Protein AF-A0A2K3MZI4-F1 (afdb_monomer)

Radius of gyration: 24.5 Å; Cα contacts (8 Å, |Δi|>4): 146; chains: 1; bounding box: 62×30×86 Å

Nearest PDB structures (foldseek):
  7mqa-assembly1_LP  TM=7.115E-01  e=1.919E-04  Homo sapiens
  5w5i-assembly1_C  TM=5.400E-01  e=8.280E-04  Homo sapiens
  5waq-assembly1_A  TM=4.507E-01  e=1.541E-02  Neisseria gonorrhoeae FA 1090
  5k04-assembly1_A  TM=5.205E-01  e=4.225E-02  Candida albicans WO-1
  2ifu-assembly4_D  TM=5.951E-01  e=3.018E-01  Danio rerio

Sequence (212 aa):
MELQVHEIDPAILVKRKEFEELIQKFGCNLKIWIKYARWEEYQQHFNRSRYIWERALEKFQYKHSLLWLKYAEFEMRNRQFRLARNVWDRAVTFLPEFDQLWFNYIQMEQNMLDNVVGARKIFKRLARQVFEGFVSCHPTVAAWLSYAEFEMKNGDVTKTRNVYRRALDKLADDKEVEQLFVSFVEFEVRCNNETEREEEEDCYGLSLLESC

Mean predicted aligned error: 10.02 Å

Secondary structure (DSSP, 8-state):
------PPPHHHHHHHHHHHHHHHHHTT-HHHHHHHHHHHHHTT-HHHHHHHHHHHHHHTTT--HHHHHHHHHHHHHTT-HHHHHHHHHHHHHH-TT-HHHHHHHHHHHHHGGGS-TTTHHHHHHHHHHHHHHHHHH---HHHHHHHHHHHHHTT-HHHHHHHHHHHHHHSTT-TTHHHHHHHHHHHHHHHHHHHHHHHHHHHHHHHHHTT-

Solvent-accessible surface area (backbone atoms only — not comparable to full-atom values): 11861 Å² total; per-residue (Å²): 131,84,77,79,74,75,79,74,58,68,68,59,55,55,54,51,50,54,51,51,52,47,40,71,76,43,65,84,45,62,69,57,56,55,51,50,29,53,52,30,44,73,71,66,38,53,73,58,18,48,53,48,47,53,51,47,36,59,76,53,69,60,70,52,64,68,56,49,52,53,50,29,52,50,28,49,75,70,68,36,54,74,59,20,49,58,45,44,58,51,40,44,69,70,40,63,89,44,60,70,56,54,54,53,44,41,51,52,37,56,66,54,44,78,80,36,89,81,48,34,66,58,34,54,53,50,37,47,53,52,44,56,50,45,40,69,76,41,82,42,67,69,47,46,52,53,49,29,53,53,29,54,77,70,67,37,66,70,58,23,54,50,46,49,52,54,43,49,72,74,35,68,87,45,89,62,38,61,61,55,50,53,54,47,52,56,49,54,54,53,53,51,57,49,52,54,49,53,53,50,52,50,54,55,53,51,55,58,62,77,71,110

Structure (mmCIF, N/CA/C/O backbone):
data_AF-A0A2K3MZI4-F1
#
_entry.id   AF-A0A2K3MZI4-F1
#
loop_
_atom_site.group_PDB
_atom_site.id
_atom_site.type_symbol
_atom_site.label_atom_id
_atom_site.label_alt_id
_atom_site.label_comp_id
_atom_site.label_asym_id
_atom_site.label_entity_id
_atom_site.label_seq_id
_atom_site.pdbx_PDB_ins_code
_atom_site.Cartn_x
_atom_site.Cartn_y
_atom_site.Cartn_z
_atom_site.occupancy
_atom_site.B_iso_or_equiv
_atom_site.auth_seq_id
_atom_site.auth_comp_id
_atom_site.auth_asym_id
_atom_site.auth_atom_id
_atom_site.pdbx_PDB_model_num
ATOM 1 N N . MET A 1 1 ? -33.962 21.116 10.475 1.00 42.50 1 MET A N 1
ATOM 2 C CA . MET A 1 1 ? -33.743 19.680 10.211 1.00 42.50 1 MET A CA 1
ATOM 3 C C . MET A 1 1 ? -33.156 19.083 11.468 1.00 42.50 1 MET A C 1
ATOM 5 O O . MET A 1 1 ? -31.999 19.350 11.768 1.00 42.50 1 MET A O 1
ATOM 9 N N . GLU A 1 2 ? -33.979 18.384 12.243 1.00 36.72 2 GLU A N 1
ATOM 10 C CA . GLU A 1 2 ? -33.521 17.622 13.402 1.00 36.72 2 GLU A CA 1
ATOM 11 C C . GLU A 1 2 ? -32.530 16.559 12.922 1.00 36.72 2 GLU A C 1
ATOM 13 O O . GLU A 1 2 ? -32.841 15.742 12.056 1.00 36.72 2 GLU A O 1
ATOM 18 N N . LEU A 1 3 ? -31.304 16.620 13.439 1.00 43.81 3 LEU A N 1
ATOM 19 C CA . LEU A 1 3 ? -30.337 15.543 13.302 1.00 43.81 3 LEU A CA 1
ATOM 20 C C . LEU A 1 3 ? -30.924 14.343 14.047 1.00 43.81 3 LEU A C 1
ATOM 22 O O . LEU A 1 3 ? -30.957 14.347 15.276 1.00 43.81 3 LEU A O 1
ATOM 26 N N . GLN A 1 4 ? -31.401 13.337 13.312 1.00 42.03 4 GLN A N 1
ATOM 27 C CA . GLN A 1 4 ? -31.637 12.010 13.872 1.00 42.03 4 GLN A CA 1
ATOM 28 C C . GLN A 1 4 ? -30.318 11.540 14.486 1.00 42.03 4 GLN A C 1
ATOM 30 O O . GLN A 1 4 ? -29.409 11.086 13.789 1.00 42.03 4 GLN A O 1
ATOM 35 N N . VAL A 1 5 ? -30.195 11.678 15.805 1.00 52.56 5 VAL A N 1
ATOM 36 C CA . VAL A 1 5 ? -29.241 10.897 16.579 1.00 52.56 5 VAL A CA 1
ATOM 37 C C . VAL A 1 5 ? -29.735 9.469 16.418 1.00 52.56 5 VAL A C 1
ATOM 39 O O . VAL A 1 5 ? -30.698 9.072 17.063 1.00 52.56 5 VAL A O 1
ATOM 42 N N . HIS A 1 6 ? -29.157 8.735 15.466 1.00 59.78 6 HIS A N 1
ATOM 43 C CA . HIS A 1 6 ? -29.377 7.301 15.360 1.00 59.78 6 HIS A CA 1
ATOM 44 C C . HIS A 1 6 ? -29.011 6.710 16.722 1.00 59.78 6 HIS A C 1
ATOM 46 O O . HIS A 1 6 ? -27.828 6.650 17.070 1.00 59.78 6 HIS A O 1
ATOM 52 N N . GLU A 1 7 ? -30.019 6.354 17.519 1.00 64.56 7 GLU A N 1
ATOM 53 C CA . GLU A 1 7 ? -29.813 5.633 18.766 1.00 64.56 7 GLU A CA 1
ATOM 54 C C . GLU A 1 7 ? -29.007 4.380 18.435 1.00 64.56 7 GLU A C 1
ATOM 56 O O . GLU A 1 7 ? -29.392 3.556 17.604 1.00 64.56 7 GLU A O 1
ATOM 61 N N . ILE A 1 8 ? -27.815 4.298 19.021 1.00 72.56 8 ILE A N 1
ATOM 62 C CA . ILE A 1 8 ? -26.935 3.152 18.845 1.00 72.56 8 ILE A CA 1
ATOM 63 C C . ILE A 1 8 ? -27.599 1.991 19.575 1.00 72.56 8 ILE A C 1
ATOM 65 O O . ILE A 1 8 ? -27.863 2.098 20.772 1.00 72.56 8 ILE A O 1
ATOM 69 N N . ASP A 1 9 ? -27.830 0.888 18.864 1.00 81.69 9 ASP A N 1
ATOM 70 C CA . ASP A 1 9 ? -28.401 -0.327 19.439 1.00 81.69 9 ASP A CA 1
ATOM 71 C C . ASP A 1 9 ? -27.624 -0.727 20.718 1.00 81.69 9 ASP A C 1
ATOM 73 O O . ASP A 1 9 ? -26.395 -0.889 20.667 1.00 81.69 9 ASP A O 1
ATOM 77 N N . PRO A 1 10 ? -28.300 -0.893 21.873 1.00 82.88 10 PRO A N 1
ATOM 78 C CA . PRO A 1 10 ? -27.674 -1.329 23.119 1.00 82.88 10 PRO A CA 1
ATOM 79 C C . PRO A 1 10 ? -26.814 -2.594 22.972 1.00 82.88 10 PRO A C 1
ATOM 81 O O . PRO A 1 10 ? -25.784 -2.716 23.640 1.00 82.88 10 PRO A O 1
ATOM 84 N N . ALA A 1 11 ? -27.168 -3.508 22.063 1.00 86.25 11 ALA A N 1
ATOM 85 C C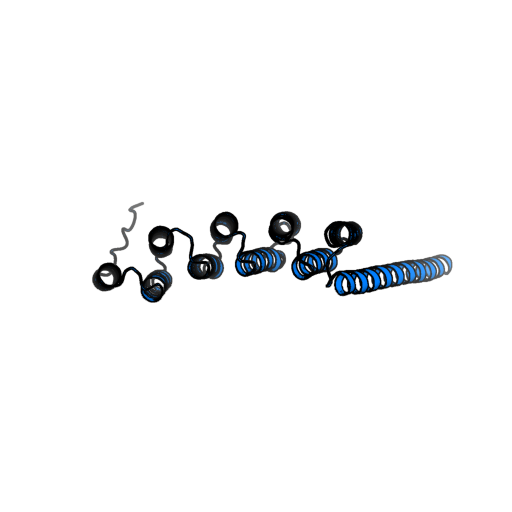A . ALA A 1 11 ? -26.384 -4.709 21.786 1.00 86.25 11 ALA A CA 1
ATOM 86 C C . ALA A 1 11 ? -24.987 -4.385 21.221 1.00 86.25 11 ALA A C 1
ATOM 88 O O . ALA A 1 11 ? -24.003 -5.050 21.562 1.00 86.25 11 ALA A O 1
ATOM 89 N N . ILE A 1 12 ? -24.866 -3.326 20.411 1.00 87.38 12 ILE A N 1
ATOM 90 C CA . ILE A 1 12 ? -23.580 -2.839 19.887 1.00 87.38 12 ILE A CA 1
ATOM 91 C C . ILE A 1 12 ? -22.715 -2.321 21.041 1.00 87.38 12 ILE A C 1
ATOM 93 O O . ILE A 1 12 ? -21.513 -2.583 21.074 1.00 87.38 12 ILE A O 1
ATOM 97 N N . LEU A 1 13 ? -23.309 -1.625 22.015 1.00 87.44 13 LEU A N 1
ATOM 98 C CA . LEU A 1 13 ? -22.581 -1.097 23.174 1.00 87.44 13 LEU A CA 1
ATOM 99 C C . LEU A 1 13 ? -22.036 -2.211 24.076 1.00 87.44 13 LEU A C 1
ATOM 101 O O . LEU A 1 13 ? -20.879 -2.137 24.495 1.00 87.44 13 LEU A O 1
ATOM 105 N N . VAL A 1 14 ? -22.824 -3.261 24.325 1.00 91.12 14 VAL A N 1
ATOM 106 C CA . VAL A 1 14 ? -22.371 -4.435 25.092 1.00 91.12 14 VAL A CA 1
ATOM 107 C C . VAL A 1 14 ? -21.194 -5.107 24.390 1.00 91.12 14 VAL A C 1
ATOM 109 O O . VAL A 1 14 ? -20.140 -5.304 24.991 1.00 91.12 14 VAL A O 1
ATOM 112 N N . LYS A 1 15 ? -21.321 -5.364 23.087 1.00 91.25 15 LYS A N 1
ATOM 113 C CA . LYS A 1 15 ? -20.268 -6.024 22.310 1.00 91.25 15 LYS A CA 1
ATOM 114 C C . LYS A 1 15 ? -18.992 -5.184 22.194 1.00 91.25 15 LYS A C 1
ATOM 116 O O . LYS A 1 15 ? -17.888 -5.723 22.241 1.00 91.25 15 LYS A O 1
ATOM 121 N N . ARG A 1 16 ? -19.110 -3.854 22.108 1.00 91.81 16 ARG A N 1
ATOM 122 C CA . ARG A 1 16 ? -17.958 -2.938 22.204 1.00 91.81 16 ARG A CA 1
ATOM 123 C C . ARG A 1 16 ? -17.235 -3.089 23.534 1.00 91.81 16 ARG A C 1
ATOM 125 O O . ARG A 1 16 ? -16.010 -3.168 23.545 1.00 91.81 16 ARG A O 1
ATOM 132 N N . LYS A 1 17 ? -17.978 -3.154 24.641 1.00 92.44 17 LYS A N 1
ATOM 133 C CA . LYS A 1 17 ? -17.398 -3.335 25.974 1.00 92.44 17 LYS A CA 1
ATOM 134 C C . LYS A 1 17 ? -16.615 -4.646 26.068 1.00 92.44 17 LYS A C 1
ATOM 136 O O . LYS A 1 17 ? -15.486 -4.628 26.544 1.00 92.44 17 LYS A O 1
ATOM 141 N N . GLU A 1 18 ? -17.151 -5.741 25.531 1.00 92.81 18 GLU A N 1
ATOM 142 C CA . GLU A 1 18 ? -16.440 -7.027 25.463 1.00 92.81 18 GLU A CA 1
ATOM 143 C C . GLU A 1 18 ? -15.110 -6.912 24.699 1.00 92.81 18 GLU A C 1
ATOM 145 O O . GLU A 1 18 ? -14.080 -7.404 25.161 1.00 92.81 18 GLU A O 1
ATOM 150 N N . PHE A 1 19 ? -15.095 -6.225 23.551 1.00 92.12 19 PHE A N 1
ATOM 151 C CA . PHE A 1 19 ? -13.859 -6.000 22.796 1.00 92.12 19 PHE A CA 1
ATOM 152 C C . PHE A 1 19 ? -12.847 -5.130 23.549 1.00 92.12 19 PHE A C 1
ATOM 154 O O . PHE A 1 19 ? -11.655 -5.440 23.527 1.00 92.12 19 PHE A O 1
ATOM 161 N N . GLU A 1 20 ? -13.290 -4.072 24.229 1.00 92.00 20 GLU A N 1
ATOM 162 C CA . GLU A 1 20 ? -12.395 -3.229 25.031 1.00 92.00 20 GLU A CA 1
ATOM 163 C C . GLU A 1 20 ? -11.823 -4.005 26.232 1.00 92.00 20 GLU A C 1
ATOM 165 O O . GLU A 1 20 ? -10.630 -3.900 26.508 1.00 92.00 20 GLU A O 1
ATOM 170 N N . GLU A 1 21 ? -12.612 -4.861 26.888 1.00 92.50 21 GLU A N 1
ATOM 171 C CA . GLU A 1 21 ? -12.122 -5.755 27.949 1.00 92.50 21 GLU A CA 1
ATOM 172 C C . GLU A 1 21 ? -11.096 -6.769 27.418 1.00 92.50 21 GLU A C 1
ATOM 174 O O . GLU A 1 21 ? -10.080 -7.040 28.067 1.00 92.50 21 GLU A O 1
ATOM 179 N N . LEU A 1 22 ? -11.316 -7.311 26.215 1.00 92.12 22 LEU A N 1
ATOM 180 C CA . LEU A 1 22 ? -10.353 -8.190 25.547 1.00 92.12 22 LEU A CA 1
ATOM 181 C C . LEU A 1 22 ? -9.055 -7.456 25.201 1.00 92.12 22 LEU A C 1
ATOM 183 O O . LEU A 1 22 ? -7.978 -8.022 25.375 1.00 92.12 22 LEU A O 1
ATOM 187 N N . ILE A 1 23 ? -9.133 -6.206 24.746 1.00 91.69 23 ILE A N 1
ATOM 188 C CA . ILE A 1 23 ? -7.957 -5.368 24.481 1.00 91.69 23 ILE A CA 1
ATOM 189 C C . ILE A 1 23 ? -7.232 -5.017 25.780 1.00 91.69 23 ILE A C 1
ATOM 191 O O . ILE A 1 23 ? -6.004 -4.990 25.809 1.00 91.69 23 ILE A O 1
ATOM 195 N N . GLN A 1 24 ? -7.958 -4.788 26.870 1.00 90.94 24 GLN A N 1
ATOM 196 C CA . GLN A 1 24 ? -7.348 -4.520 28.166 1.00 90.94 24 GLN A CA 1
ATOM 197 C C . GLN A 1 24 ? -6.577 -5.742 28.683 1.00 90.94 24 GLN A C 1
ATOM 199 O O . GLN A 1 24 ? -5.450 -5.600 29.153 1.00 90.94 24 GLN A O 1
ATOM 204 N N . LYS A 1 25 ? -7.151 -6.946 28.554 1.00 89.06 25 LYS A N 1
ATOM 205 C CA . LYS A 1 25 ? -6.521 -8.203 28.995 1.00 89.06 25 LYS A CA 1
ATOM 206 C C . LYS A 1 25 ? -5.410 -8.682 28.055 1.00 89.06 25 LYS A C 1
ATOM 208 O O . LYS A 1 25 ? -4.396 -9.197 28.510 1.00 89.06 25 LYS A O 1
ATOM 213 N N . PHE A 1 26 ? -5.591 -8.514 26.747 1.00 88.38 26 PHE A N 1
ATOM 214 C CA . PHE A 1 26 ? -4.744 -9.099 25.703 1.00 88.38 26 PHE A CA 1
ATOM 215 C C . PHE A 1 26 ? -4.315 -8.062 24.654 1.00 88.38 26 PHE A C 1
ATOM 217 O O . PHE A 1 26 ? -4.292 -8.344 23.456 1.00 88.38 26 PHE A O 1
ATOM 224 N N . GLY A 1 27 ? -3.950 -6.854 25.083 1.00 79.38 27 GLY A N 1
ATOM 225 C CA . GLY A 1 27 ? -3.694 -5.719 24.185 1.00 79.38 27 GLY A CA 1
ATOM 226 C C . GLY A 1 27 ? -2.544 -5.899 23.194 1.00 79.38 27 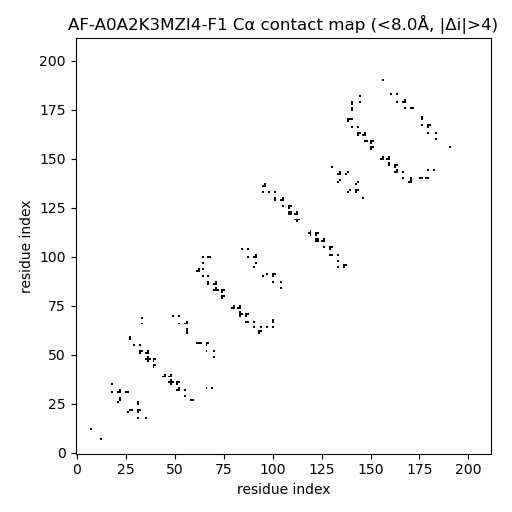GLY A C 1
ATOM 227 O O . GLY A 1 27 ? -2.509 -5.206 22.182 1.00 79.38 27 GLY A O 1
ATOM 228 N N . CYS A 1 28 ? -1.632 -6.842 23.438 1.00 85.50 28 CYS A N 1
ATOM 229 C CA . CYS A 1 28 ? -0.558 -7.197 22.504 1.00 85.50 28 CYS A CA 1
ATOM 230 C C . CYS A 1 28 ? -1.008 -8.192 21.419 1.00 85.50 28 CYS A C 1
ATOM 232 O O . CYS A 1 28 ? -0.262 -8.467 20.481 1.00 85.50 28 CYS A O 1
ATOM 234 N N . ASN A 1 29 ? -2.216 -8.756 21.518 1.00 89.25 29 ASN A N 1
ATOM 235 C CA . ASN A 1 29 ? -2.727 -9.698 20.533 1.00 89.25 29 ASN A CA 1
ATOM 236 C C . ASN A 1 29 ? -3.340 -8.956 19.343 1.00 89.25 29 ASN A C 1
ATOM 238 O O . ASN A 1 29 ? -4.501 -8.543 19.351 1.00 89.25 29 ASN A O 1
ATOM 242 N N . LEU A 1 30 ? -2.554 -8.865 18.275 1.00 90.19 30 LEU A N 1
ATOM 243 C CA . LEU A 1 30 ? -2.932 -8.237 17.015 1.00 90.19 30 LEU A CA 1
ATOM 244 C C . LEU A 1 30 ? -4.266 -8.751 16.438 1.00 90.19 30 LEU A C 1
ATOM 246 O O . LEU A 1 30 ? -5.041 -7.983 15.867 1.00 90.19 30 LEU A O 1
ATOM 250 N N . LYS A 1 31 ? -4.578 -10.043 16.604 1.00 92.00 31 LYS A N 1
ATOM 251 C CA . LYS A 1 31 ? -5.801 -10.637 16.039 1.00 92.00 31 LYS A CA 1
ATOM 252 C C . LYS A 1 31 ? -7.068 -10.043 16.658 1.00 92.00 31 LYS A C 1
ATOM 254 O O . LYS A 1 31 ? -8.093 -10.006 15.984 1.00 92.00 31 LYS A O 1
ATOM 259 N N . ILE A 1 32 ? -7.010 -9.588 17.911 1.00 92.88 32 ILE A N 1
ATOM 260 C CA . ILE A 1 32 ? -8.157 -8.979 18.600 1.00 92.88 32 ILE A CA 1
ATOM 261 C C . ILE A 1 32 ? -8.469 -7.618 17.981 1.00 92.88 32 ILE A C 1
ATOM 263 O O . ILE A 1 32 ? -9.613 -7.378 17.605 1.00 92.88 32 ILE A O 1
ATOM 267 N N . TRP A 1 33 ? -7.447 -6.786 17.776 1.00 94.12 33 TRP A N 1
ATOM 268 C CA . TRP A 1 33 ? -7.580 -5.485 17.115 1.00 94.12 33 TRP A CA 1
ATOM 269 C C . TRP A 1 33 ? -8.170 -5.612 15.708 1.00 94.12 33 TRP A C 1
ATOM 271 O O . TRP A 1 33 ? -9.143 -4.934 15.384 1.00 94.12 33 TRP A O 1
ATOM 281 N N . ILE A 1 34 ? -7.653 -6.548 14.902 1.00 94.00 34 ILE A N 1
ATOM 282 C CA . ILE A 1 34 ? -8.159 -6.798 13.542 1.00 94.00 34 ILE A CA 1
ATOM 283 C C . ILE A 1 34 ? -9.623 -7.259 13.575 1.00 94.00 34 ILE A C 1
ATOM 285 O O . ILE A 1 34 ? -10.432 -6.804 12.767 1.00 94.00 34 ILE A O 1
ATOM 289 N N . LYS A 1 35 ? -9.983 -8.164 14.496 1.00 94.50 35 LYS A N 1
ATOM 290 C CA . LYS A 1 35 ? -11.369 -8.634 14.647 1.00 94.50 35 LYS A CA 1
ATOM 291 C C . LYS A 1 35 ? -12.308 -7.501 15.054 1.00 94.50 35 LYS A C 1
ATOM 293 O O . LYS A 1 35 ? -13.396 -7.412 14.493 1.00 94.50 35 LYS A O 1
ATOM 298 N N . TYR A 1 36 ? -11.889 -6.645 15.982 1.00 93.94 36 TYR A N 1
ATOM 299 C CA . TYR A 1 36 ? -12.700 -5.525 16.450 1.00 93.94 36 TYR A CA 1
ATOM 300 C C . TYR A 1 36 ? -12.942 -4.504 15.334 1.00 93.94 36 TYR A C 1
ATOM 302 O O . TYR A 1 36 ? -14.089 -4.163 15.054 1.00 93.94 36 TYR A O 1
ATOM 310 N N . ALA A 1 37 ? -11.890 -4.102 14.615 1.00 94.19 37 ALA A N 1
ATOM 311 C CA . ALA A 1 37 ? -12.016 -3.164 13.504 1.00 94.19 37 ALA A CA 1
ATOM 312 C C . ALA A 1 37 ? -12.894 -3.713 12.362 1.00 94.19 37 ALA A C 1
ATOM 314 O O . ALA A 1 37 ? -13.748 -3.003 11.836 1.00 94.19 37 ALA A O 1
ATOM 315 N N . ARG A 1 38 ? -12.758 -5.004 12.020 1.00 93.44 38 ARG A N 1
ATOM 316 C CA . ARG A 1 38 ? -13.631 -5.671 11.034 1.00 93.44 38 ARG A CA 1
ATOM 317 C C . ARG A 1 38 ? -15.083 -5.771 11.490 1.00 93.44 38 ARG A C 1
ATOM 319 O O . ARG A 1 38 ? -15.990 -5.698 10.667 1.00 93.44 38 ARG A O 1
ATOM 326 N N . TRP A 1 39 ? -15.318 -5.968 12.784 1.00 94.25 39 TRP A N 1
ATOM 327 C CA . TRP A 1 39 ? -16.677 -5.992 13.310 1.00 94.25 39 TRP A CA 1
ATOM 328 C C . TRP A 1 39 ? -17.330 -4.605 13.227 1.00 94.25 39 TRP A C 1
ATOM 330 O O . TRP A 1 39 ? -18.471 -4.520 12.785 1.00 94.25 39 TRP A O 1
ATOM 340 N N . GLU A 1 40 ? -16.609 -3.525 13.543 1.00 92.88 40 GLU A N 1
ATOM 341 C CA . GLU A 1 40 ? -17.112 -2.151 13.353 1.00 92.88 40 GLU A CA 1
ATOM 342 C C . GLU A 1 40 ? -17.322 -1.797 11.874 1.00 92.88 40 GLU A C 1
ATOM 344 O O . GLU A 1 40 ? -18.276 -1.099 11.535 1.00 92.88 40 GLU A O 1
ATOM 349 N N . GLU A 1 41 ? -16.471 -2.311 10.978 1.00 91.94 41 GLU A N 1
ATOM 350 C CA . GLU A 1 41 ? -16.673 -2.215 9.528 1.00 91.94 41 GLU A CA 1
ATOM 351 C C . GLU A 1 41 ? -17.988 -2.878 9.095 1.00 91.94 41 GLU A C 1
ATOM 353 O O . GLU A 1 41 ? -18.738 -2.288 8.321 1.00 91.94 41 GLU A O 1
ATOM 358 N N . TYR A 1 42 ? -18.309 -4.063 9.626 1.00 91.44 42 TYR A N 1
ATOM 359 C CA . TYR A 1 42 ? -19.568 -4.753 9.327 1.00 91.44 42 TYR A CA 1
ATOM 360 C C . TYR A 1 42 ? -20.799 -3.960 9.796 1.00 91.44 42 TYR A C 1
ATOM 362 O O . TYR A 1 42 ? -21.824 -3.967 9.121 1.00 91.44 42 TYR A O 1
ATOM 370 N N . GLN A 1 43 ? -20.690 -3.227 10.910 1.00 89.38 43 GLN A N 1
ATOM 371 C CA . GLN A 1 43 ? -21.738 -2.308 11.379 1.00 89.38 43 GLN A CA 1
ATOM 372 C C . GLN A 1 43 ? -21.800 -0.992 10.575 1.00 89.38 43 GLN A C 1
ATOM 374 O O . GLN A 1 43 ? -22.578 -0.105 10.912 1.00 89.38 43 GLN A O 1
ATOM 379 N N . GLN A 1 44 ? -20.958 -0.823 9.547 1.00 88.44 44 GLN A N 1
ATOM 380 C CA . GLN A 1 44 ? -20.802 0.412 8.764 1.00 88.44 44 GLN A CA 1
ATOM 381 C C . GLN A 1 44 ? -20.387 1.639 9.598 1.00 88.44 44 GLN A C 1
ATOM 383 O O . GLN A 1 44 ? -20.487 2.788 9.162 1.00 88.44 44 GLN A O 1
ATOM 388 N N . HIS A 1 45 ? -19.833 1.421 10.793 1.00 90.00 45 HIS A N 1
ATOM 389 C CA . HIS A 1 45 ? -19.284 2.474 11.640 1.00 90.00 45 HIS A CA 1
ATOM 390 C C . HIS A 1 45 ? -17.828 2.770 11.259 1.00 90.00 45 HIS A C 1
ATOM 392 O O . HIS A 1 45 ? -16.892 2.593 12.043 1.00 90.00 45 HIS A O 1
ATOM 398 N N . PHE A 1 46 ? -17.621 3.261 10.034 1.00 91.31 46 PHE A N 1
ATOM 399 C CA . PHE A 1 46 ? -16.284 3.446 9.456 1.00 91.31 46 PHE A CA 1
ATOM 400 C C . PHE A 1 46 ? -15.382 4.365 10.289 1.00 91.31 46 PHE A C 1
ATOM 402 O O . PHE A 1 46 ? -14.206 4.067 10.476 1.00 91.31 46 PHE A O 1
ATOM 409 N N . ASN A 1 47 ? -15.930 5.446 10.852 1.00 90.38 47 ASN A N 1
ATOM 410 C CA . ASN A 1 47 ? -15.165 6.361 11.706 1.00 90.38 47 ASN A CA 1
ATOM 411 C C . ASN A 1 47 ? -14.659 5.674 12.980 1.00 90.38 47 ASN A C 1
ATOM 413 O O . ASN A 1 47 ? -13.543 5.938 13.426 1.00 90.38 47 ASN A O 1
ATOM 417 N N . ARG A 1 48 ? -15.451 4.756 13.547 1.00 91.19 48 ARG A N 1
ATOM 418 C CA . ARG A 1 48 ? -15.050 3.995 14.732 1.00 91.19 48 ARG A CA 1
ATOM 419 C C . ARG A 1 48 ? -14.022 2.923 14.384 1.00 91.19 48 ARG A C 1
ATOM 421 O O . ARG A 1 48 ? -13.040 2.790 15.105 1.00 91.19 48 ARG A O 1
ATOM 428 N N . SER A 1 49 ? -14.205 2.230 13.260 1.00 93.56 49 SER A N 1
ATOM 429 C CA . SER A 1 49 ? -13.206 1.302 12.718 1.00 93.56 49 SER A CA 1
ATOM 430 C C . SER A 1 49 ? -11.841 1.989 12.541 1.00 93.56 49 SER A C 1
ATOM 432 O O . SER A 1 49 ? -10.843 1.502 13.069 1.00 93.56 49 SER A O 1
ATOM 434 N N . ARG A 1 50 ? -11.797 3.180 11.920 1.00 94.75 50 ARG A N 1
ATOM 435 C CA . ARG A 1 50 ? -10.568 3.995 11.786 1.00 94.75 50 ARG A CA 1
ATOM 436 C C . ARG A 1 50 ? -9.928 4.319 13.125 1.00 94.75 50 ARG A C 1
ATOM 438 O O . ARG A 1 50 ? -8.733 4.127 13.297 1.00 94.75 50 ARG A O 1
ATOM 445 N N . TYR A 1 51 ? -10.732 4.760 14.089 1.00 94.88 51 TYR A N 1
ATOM 446 C CA . TYR A 1 51 ? -10.241 5.054 15.432 1.00 94.88 51 TYR A CA 1
ATOM 447 C C . TYR A 1 51 ? -9.576 3.833 16.091 1.00 94.88 51 TYR A C 1
ATOM 449 O O . TYR A 1 51 ? -8.553 3.965 16.758 1.00 94.88 51 TYR A O 1
ATOM 457 N N . ILE A 1 52 ? -10.122 2.632 15.883 1.00 93.69 52 ILE A N 1
ATOM 458 C CA . ILE A 1 52 ? -9.527 1.389 16.391 1.00 93.69 52 ILE A CA 1
ATOM 459 C C . ILE A 1 52 ? -8.229 1.056 15.652 1.00 93.69 52 ILE A C 1
ATOM 461 O O . ILE A 1 52 ? -7.270 0.639 16.300 1.00 93.69 52 ILE A O 1
ATOM 465 N N . TRP A 1 53 ? -8.170 1.256 14.331 1.00 95.31 53 TRP A N 1
ATOM 466 C CA . TRP A 1 53 ? -6.941 1.069 13.555 1.00 95.31 53 TRP A CA 1
ATOM 467 C C . TRP A 1 53 ? -5.815 1.998 14.014 1.00 95.31 53 TRP A C 1
ATOM 469 O O . TRP A 1 53 ? -4.711 1.517 14.258 1.00 95.31 53 TRP A O 1
ATOM 479 N N . GLU A 1 54 ? -6.089 3.290 14.202 1.00 94.94 54 GLU A N 1
ATOM 480 C CA . GLU A 1 54 ? -5.091 4.250 14.697 1.00 94.94 54 GLU A CA 1
ATOM 481 C C . GLU A 1 54 ? -4.617 3.880 16.111 1.00 94.94 54 GLU A C 1
ATOM 483 O O . GLU A 1 54 ? -3.414 3.806 16.356 1.00 94.94 54 GLU A O 1
ATOM 488 N N . ARG A 1 55 ? -5.536 3.511 17.017 1.00 94.81 55 ARG A N 1
ATOM 489 C CA . ARG A 1 55 ? -5.170 3.007 18.356 1.00 94.81 55 ARG A CA 1
ATOM 490 C C . ARG A 1 55 ? -4.297 1.757 18.296 1.00 94.81 55 ARG A C 1
ATOM 492 O O . ARG A 1 55 ? -3.372 1.616 19.096 1.00 94.81 55 ARG A O 1
ATOM 499 N N . ALA A 1 56 ? -4.598 0.832 17.385 1.00 93.62 56 ALA A N 1
ATOM 500 C CA . ALA A 1 56 ? -3.776 -0.353 17.193 1.00 93.62 56 ALA A CA 1
ATOM 501 C C . ALA A 1 56 ? -2.370 0.058 16.730 1.00 93.62 56 ALA A C 1
ATOM 503 O O . ALA A 1 56 ? -1.384 -0.359 17.330 1.00 93.62 56 ALA A O 1
ATOM 504 N N . LEU A 1 57 ? -2.261 0.922 15.720 1.00 93.50 57 LEU A N 1
ATOM 505 C CA . LEU A 1 57 ? -0.974 1.411 15.226 1.00 93.50 57 LEU A CA 1
ATOM 506 C C . LEU A 1 57 ? -0.137 2.075 16.328 1.00 93.50 57 LEU A C 1
ATOM 508 O O . LEU A 1 57 ? 1.032 1.721 16.487 1.00 93.50 57 LEU A O 1
ATOM 512 N N . GLU A 1 58 ? -0.739 2.948 17.136 1.00 92.81 58 GLU A N 1
ATOM 513 C CA . GLU A 1 58 ? -0.093 3.570 18.297 1.00 92.81 58 GLU A CA 1
ATOM 514 C C . GLU A 1 58 ? 0.402 2.527 19.306 1.00 92.81 58 GLU A C 1
ATOM 516 O O . GLU A 1 58 ? 1.563 2.552 19.721 1.00 92.81 58 GLU A O 1
ATOM 521 N N . LYS A 1 59 ? -0.454 1.561 19.670 1.00 91.25 59 LYS A N 1
ATOM 522 C CA . LYS A 1 59 ? -0.118 0.502 20.635 1.00 91.25 59 LYS A CA 1
ATOM 523 C C . LYS A 1 59 ? 1.085 -0.328 20.188 1.00 91.25 59 LYS A C 1
ATOM 525 O O . LYS A 1 59 ? 1.898 -0.732 21.018 1.00 91.25 59 LYS A O 1
ATOM 530 N N . PHE A 1 60 ? 1.184 -0.571 18.887 1.00 89.88 60 PHE A N 1
ATOM 531 C CA . PHE A 1 60 ? 2.240 -1.343 18.242 1.00 89.88 60 PHE A CA 1
ATOM 532 C C . PHE A 1 60 ? 3.392 -0.464 17.711 1.00 89.88 60 PHE A C 1
ATOM 534 O O . PHE A 1 60 ? 4.230 -0.943 16.942 1.00 89.88 60 PHE A O 1
ATOM 541 N N . GLN A 1 61 ? 3.452 0.809 18.128 1.00 88.62 61 GLN A N 1
ATOM 542 C CA . GLN A 1 61 ? 4.495 1.784 17.782 1.00 88.62 61 GLN A CA 1
ATOM 543 C C . GLN A 1 61 ? 4.736 1.930 16.272 1.00 88.62 61 GLN A C 1
ATOM 545 O O . GLN A 1 61 ? 5.861 2.186 15.856 1.00 88.62 61 GLN A O 1
ATOM 550 N N . TYR A 1 62 ? 3.707 1.730 15.447 1.00 88.69 62 TYR A N 1
ATOM 551 C CA . TYR A 1 62 ? 3.777 1.826 13.983 1.00 88.69 62 TYR A CA 1
ATOM 552 C C . TYR A 1 62 ? 4.729 0.826 13.294 1.00 88.69 62 TYR A C 1
ATOM 554 O O . TYR A 1 62 ? 4.916 0.905 12.082 1.00 88.69 62 TYR A O 1
ATOM 562 N N . LYS A 1 63 ? 5.281 -0.153 14.028 1.00 86.00 63 LYS A N 1
ATOM 563 C CA . LYS A 1 63 ? 6.314 -1.088 13.536 1.00 86.00 63 LYS A CA 1
ATOM 564 C C . LYS A 1 63 ? 5.771 -2.350 12.864 1.00 86.00 63 LYS A C 1
ATOM 566 O O . LYS A 1 63 ? 6.517 -3.097 12.240 1.00 86.00 63 LYS A O 1
ATOM 571 N N . HIS A 1 64 ? 4.478 -2.627 13.004 1.00 88.75 64 HIS A N 1
ATOM 572 C CA . HIS A 1 64 ? 3.874 -3.844 12.467 1.00 88.75 64 HIS A CA 1
ATOM 573 C C . HIS A 1 64 ? 3.301 -3.612 11.064 1.00 88.75 64 HIS A C 1
ATOM 575 O O . HIS A 1 64 ? 2.211 -3.061 10.915 1.00 88.75 64 HIS A O 1
ATOM 581 N N . SER A 1 65 ? 3.995 -4.110 10.037 1.00 89.25 65 SER A N 1
ATOM 582 C CA . SER A 1 65 ? 3.583 -4.012 8.626 1.00 89.25 65 SER A CA 1
ATOM 583 C C . SER A 1 65 ? 2.182 -4.579 8.360 1.00 89.25 65 SER A C 1
ATOM 585 O O . SER A 1 65 ? 1.397 -3.981 7.630 1.00 89.25 65 SER A O 1
ATOM 587 N N . LEU A 1 66 ? 1.810 -5.685 9.015 1.00 91.75 66 LEU A N 1
ATOM 588 C CA . LEU A 1 66 ? 0.492 -6.305 8.845 1.00 91.75 66 LEU A CA 1
ATOM 589 C C . LEU A 1 66 ? -0.671 -5.381 9.255 1.00 91.75 66 LEU A C 1
ATOM 591 O O . LEU A 1 66 ? -1.742 -5.470 8.660 1.00 91.75 66 LEU A O 1
ATOM 595 N N . LEU A 1 67 ? -0.482 -4.493 10.240 1.00 92.88 67 LEU A N 1
ATOM 596 C CA . LEU A 1 67 ? -1.511 -3.513 10.611 1.00 92.88 67 LEU A CA 1
ATOM 597 C C . LEU A 1 67 ? -1.740 -2.503 9.495 1.00 92.88 67 LEU A C 1
ATOM 599 O O . LEU A 1 67 ? -2.887 -2.255 9.137 1.00 92.88 67 LEU A O 1
ATOM 603 N N . TRP A 1 68 ? -0.657 -1.975 8.928 1.00 94.44 68 TRP A N 1
ATOM 604 C CA . TRP A 1 68 ? -0.718 -1.057 7.797 1.00 94.44 68 TRP A CA 1
ATOM 605 C C . TRP A 1 68 ? -1.415 -1.695 6.596 1.00 94.44 68 TRP A C 1
ATOM 607 O O . TRP A 1 68 ? -2.353 -1.108 6.062 1.00 94.44 68 TRP A O 1
ATOM 617 N N . LEU A 1 69 ? -1.046 -2.937 6.254 1.00 93.75 69 LEU A N 1
ATOM 618 C CA . LEU A 1 69 ? -1.698 -3.705 5.189 1.00 93.75 69 LEU A CA 1
ATOM 619 C C . LEU A 1 69 ? -3.205 -3.843 5.440 1.00 93.75 69 LEU A C 1
ATOM 621 O O . LEU A 1 69 ? -4.014 -3.515 4.577 1.00 93.75 69 LEU A O 1
ATOM 625 N N . LYS A 1 70 ? -3.609 -4.288 6.638 1.00 94.81 70 LYS A N 1
ATOM 626 C CA . LYS A 1 70 ? -5.031 -4.495 6.953 1.00 94.81 70 LYS A CA 1
ATOM 627 C C . LYS A 1 70 ? -5.832 -3.203 7.055 1.00 94.81 70 LYS A C 1
ATOM 629 O O . LYS A 1 70 ? -7.006 -3.208 6.683 1.00 94.81 70 LYS A O 1
ATOM 634 N N . TYR A 1 71 ? -5.218 -2.117 7.508 1.00 94.88 71 TYR A N 1
ATOM 635 C CA . TYR A 1 71 ? -5.866 -0.814 7.558 1.00 94.88 71 TYR A CA 1
ATOM 636 C C . TYR A 1 71 ? -6.066 -0.232 6.154 1.00 94.88 71 TYR A C 1
ATOM 638 O O . TYR A 1 71 ? -7.165 0.206 5.812 1.00 94.88 71 TYR A O 1
ATOM 646 N N . ALA A 1 72 ? -5.049 -0.311 5.298 1.00 93.50 72 ALA A N 1
ATOM 647 C CA . ALA A 1 72 ? -5.171 0.144 3.923 1.00 93.50 72 ALA A CA 1
ATOM 648 C C . ALA A 1 72 ? -6.163 -0.712 3.113 1.00 93.50 72 ALA A C 1
ATOM 650 O O . ALA A 1 72 ? -7.027 -0.162 2.430 1.00 93.50 72 ALA A O 1
ATOM 651 N N . GLU A 1 73 ? -6.141 -2.045 3.268 1.00 92.25 73 GLU A N 1
ATOM 652 C CA . GLU A 1 73 ? -7.157 -2.954 2.708 1.00 92.25 73 GLU A CA 1
ATOM 653 C C . GLU A 1 73 ? -8.581 -2.580 3.165 1.00 92.25 73 GLU A C 1
ATOM 655 O O . GLU A 1 73 ? -9.541 -2.722 2.405 1.00 92.25 73 GLU A O 1
ATOM 660 N N . PHE A 1 74 ? -8.750 -2.129 4.413 1.00 94.19 74 PHE A N 1
ATOM 661 C CA . PHE A 1 74 ? -10.031 -1.639 4.928 1.00 94.19 74 PHE A CA 1
ATOM 662 C C . PHE A 1 74 ? -10.494 -0.372 4.194 1.00 94.19 74 PHE A C 1
ATOM 664 O O . PHE A 1 74 ? -11.634 -0.326 3.732 1.00 94.19 74 PHE A O 1
ATOM 671 N N . GLU A 1 75 ? -9.636 0.634 4.021 1.00 93.00 75 GLU A N 1
ATOM 672 C CA . GLU A 1 75 ? -10.028 1.852 3.294 1.00 93.00 75 GLU A CA 1
ATOM 673 C C . GLU A 1 75 ? -10.304 1.569 1.809 1.00 93.00 75 GLU A C 1
ATOM 675 O O . GLU A 1 75 ? -11.250 2.115 1.235 1.00 93.00 75 GLU A O 1
ATOM 680 N N . MET A 1 76 ? -9.535 0.663 1.196 1.00 89.94 76 MET A N 1
ATOM 681 C CA . MET A 1 76 ? -9.737 0.238 -0.191 1.00 89.94 76 MET A CA 1
ATOM 682 C C . MET A 1 76 ? -11.076 -0.481 -0.388 1.00 89.94 76 MET A C 1
ATOM 684 O O . MET A 1 76 ? -11.813 -0.145 -1.317 1.00 89.94 76 MET A O 1
ATOM 688 N N . ARG A 1 77 ? -11.444 -1.416 0.503 1.00 89.62 77 ARG A N 1
ATOM 689 C CA . ARG A 1 77 ? -12.748 -2.111 0.451 1.00 89.62 77 ARG A CA 1
ATOM 690 C C . ARG A 1 77 ? -13.924 -1.144 0.563 1.00 89.62 77 ARG A C 1
ATOM 692 O O . ARG A 1 77 ? -14.922 -1.310 -0.134 1.00 89.62 77 ARG A O 1
ATOM 699 N N . ASN A 1 78 ? -13.769 -0.091 1.362 1.00 88.31 78 ASN A N 1
ATOM 700 C CA . ASN A 1 78 ? -14.780 0.951 1.543 1.00 88.31 78 ASN A CA 1
ATOM 701 C C . ASN A 1 78 ? -14.726 2.059 0.474 1.00 88.31 78 ASN A C 1
ATOM 703 O O . ASN A 1 78 ? -15.427 3.065 0.597 1.00 88.31 78 ASN A O 1
ATOM 707 N N . ARG A 1 79 ? -13.916 1.881 -0.584 1.00 86.50 79 ARG A N 1
ATOM 708 C CA . ARG A 1 79 ? -13.726 2.820 -1.709 1.00 86.50 79 ARG A CA 1
ATOM 709 C C . ARG A 1 79 ? -13.230 4.208 -1.286 1.00 86.50 79 ARG A C 1
ATOM 711 O O . ARG A 1 79 ? -13.401 5.188 -2.010 1.00 86.50 79 ARG A O 1
ATOM 718 N N . GLN A 1 80 ? -12.574 4.306 -0.131 1.00 87.94 80 GLN A N 1
ATOM 719 C CA . GLN A 1 80 ? -12.018 5.548 0.404 1.00 87.94 80 GLN A CA 1
ATOM 720 C C . GLN A 1 80 ? -10.553 5.709 -0.001 1.00 87.94 80 GLN A C 1
ATOM 722 O O . GLN A 1 80 ? -9.650 5.793 0.827 1.00 87.94 80 GLN A O 1
ATOM 727 N N . PHE A 1 81 ? -10.297 5.779 -1.306 1.00 85.69 81 PHE A N 1
ATOM 728 C CA . PHE A 1 81 ? -8.935 5.743 -1.846 1.00 85.69 81 PHE A CA 1
ATOM 729 C C . PHE A 1 81 ? -8.048 6.909 -1.403 1.00 85.69 81 PHE A C 1
ATOM 731 O O . PHE A 1 81 ? -6.843 6.748 -1.251 1.00 85.69 81 PHE A O 1
ATOM 738 N N . ARG A 1 82 ? -8.630 8.091 -1.159 1.00 87.00 82 ARG A N 1
ATOM 739 C CA . ARG A 1 82 ? -7.883 9.231 -0.603 1.00 87.00 82 ARG A CA 1
ATOM 740 C C . ARG A 1 82 ? -7.337 8.912 0.790 1.00 87.00 82 ARG A C 1
ATOM 742 O O . ARG A 1 82 ? -6.206 9.268 1.090 1.00 87.00 82 ARG A O 1
ATOM 749 N N . LEU A 1 83 ? -8.137 8.254 1.627 1.00 89.88 83 LEU A N 1
ATOM 750 C CA . LEU A 1 83 ? -7.705 7.842 2.960 1.00 89.88 83 LEU A CA 1
ATOM 751 C C . LEU A 1 83 ? -6.722 6.675 2.868 1.00 89.88 83 LEU A C 1
ATOM 753 O O . LEU A 1 83 ? -5.704 6.708 3.547 1.00 89.88 83 LEU A O 1
ATOM 757 N N . ALA A 1 84 ? -6.965 5.715 1.969 1.00 90.75 84 ALA A N 1
ATOM 758 C CA . ALA A 1 84 ? -6.029 4.624 1.707 1.00 90.75 84 ALA A CA 1
ATOM 759 C C . ALA A 1 84 ? -4.631 5.146 1.327 1.00 90.75 84 ALA A C 1
ATOM 761 O O . ALA A 1 84 ? -3.650 4.685 1.898 1.00 90.75 84 ALA A O 1
ATOM 762 N N . ARG A 1 85 ? -4.534 6.160 0.452 1.00 89.25 85 ARG A N 1
ATOM 763 C CA . ARG A 1 85 ? -3.261 6.835 0.122 1.00 89.25 85 ARG A CA 1
ATOM 764 C C . ARG A 1 85 ? -2.553 7.382 1.349 1.00 89.25 85 ARG A C 1
ATOM 766 O O . ARG A 1 85 ? -1.398 7.053 1.566 1.00 89.25 85 ARG A O 1
ATOM 773 N N . ASN A 1 86 ? -3.264 8.128 2.195 1.00 91.69 86 ASN A N 1
ATOM 774 C CA . ASN A 1 86 ? -2.679 8.664 3.424 1.00 91.69 86 ASN A CA 1
ATOM 775 C C . ASN A 1 86 ? -2.143 7.549 4.341 1.00 91.69 86 ASN A C 1
ATOM 777 O O . ASN A 1 86 ? -1.133 7.736 5.018 1.00 91.69 86 ASN A O 1
ATOM 781 N N . VAL A 1 87 ? -2.823 6.398 4.389 1.00 92.69 87 VAL A N 1
ATOM 782 C CA . VAL A 1 87 ? -2.364 5.228 5.150 1.00 92.69 87 VAL A CA 1
ATOM 783 C C . VAL A 1 87 ? -1.103 4.636 4.520 1.00 92.69 87 VAL A C 1
ATOM 785 O O . VAL A 1 87 ? -0.146 4.383 5.248 1.00 92.69 87 VAL A O 1
ATOM 788 N N . TRP A 1 88 ? -1.066 4.462 3.197 1.00 91.12 88 TRP A N 1
ATOM 789 C CA . TRP A 1 88 ? 0.106 3.945 2.488 1.00 91.12 88 TRP A CA 1
ATOM 790 C C . TRP A 1 88 ? 1.320 4.873 2.583 1.00 91.12 88 TRP A C 1
ATOM 792 O O . TRP A 1 88 ? 2.399 4.393 2.915 1.00 91.12 88 TRP A O 1
ATOM 802 N N . ASP A 1 89 ? 1.144 6.184 2.395 1.00 88.38 89 ASP A N 1
ATOM 803 C CA . ASP A 1 89 ? 2.204 7.196 2.522 1.00 88.38 89 ASP A CA 1
ATOM 804 C C . ASP A 1 89 ? 2.855 7.155 3.909 1.00 88.38 89 ASP A C 1
ATOM 806 O O . ASP A 1 89 ? 4.081 7.153 4.048 1.00 88.38 89 ASP A O 1
ATOM 810 N N . ARG A 1 90 ? 2.034 7.062 4.963 1.00 91.69 90 ARG A N 1
ATOM 811 C CA . ARG A 1 90 ? 2.528 6.872 6.332 1.00 91.69 90 ARG A CA 1
ATOM 812 C C . ARG A 1 90 ? 3.238 5.528 6.471 1.00 91.69 90 ARG A C 1
ATOM 814 O O . ARG A 1 90 ? 4.332 5.492 7.026 1.00 91.69 90 ARG A O 1
ATOM 821 N N . ALA A 1 91 ? 2.651 4.444 5.965 1.00 91.00 91 ALA A N 1
ATOM 822 C CA . ALA A 1 91 ? 3.212 3.101 6.082 1.00 91.00 91 ALA A CA 1
ATOM 823 C C . ALA A 1 91 ? 4.626 3.011 5.490 1.00 91.00 91 ALA A C 1
ATOM 825 O O . ALA A 1 91 ? 5.526 2.528 6.171 1.00 91.00 91 ALA A O 1
ATOM 826 N N . VAL A 1 92 ? 4.839 3.526 4.275 1.00 87.56 92 VAL A N 1
ATOM 827 C CA . VAL A 1 92 ? 6.160 3.511 3.621 1.00 87.56 92 VAL A CA 1
ATOM 828 C C . VAL A 1 92 ? 7.155 4.470 4.277 1.00 87.56 92 VAL A C 1
ATOM 830 O O . VAL A 1 92 ? 8.352 4.211 4.265 1.00 87.56 92 VAL A O 1
ATOM 833 N N . THR A 1 93 ? 6.672 5.541 4.914 1.00 87.56 93 THR A N 1
ATOM 834 C CA . THR A 1 93 ? 7.523 6.461 5.686 1.00 87.56 93 THR A CA 1
ATOM 835 C C . THR A 1 93 ? 8.010 5.824 6.992 1.00 87.56 93 THR A C 1
ATOM 837 O O . THR A 1 93 ? 9.168 5.990 7.366 1.00 87.56 93 THR A O 1
ATOM 840 N N . PHE A 1 94 ? 7.143 5.096 7.703 1.00 85.75 94 PHE A N 1
ATOM 841 C CA . PHE A 1 94 ? 7.510 4.425 8.957 1.00 85.75 94 PHE A CA 1
ATOM 842 C C . PHE A 1 94 ? 8.285 3.125 8.736 1.00 85.75 94 PHE A C 1
ATOM 844 O O . PHE A 1 94 ? 9.125 2.771 9.562 1.00 85.75 94 PHE A O 1
ATOM 851 N N . LEU A 1 95 ? 7.979 2.400 7.660 1.00 85.81 95 LEU A N 1
ATOM 852 C CA . LEU A 1 95 ? 8.525 1.080 7.354 1.00 85.81 95 LEU A CA 1
ATOM 853 C C . LEU A 1 95 ? 9.053 1.028 5.910 1.00 85.81 95 LEU A C 1
ATOM 855 O O . LEU A 1 95 ? 8.549 0.241 5.105 1.00 85.81 95 LEU A O 1
ATOM 859 N N . PRO A 1 96 ? 10.075 1.837 5.571 1.00 82.75 96 PRO A N 1
ATOM 860 C CA . PRO A 1 96 ? 10.611 1.880 4.214 1.00 82.75 96 PRO A CA 1
ATOM 861 C C . PRO A 1 96 ? 11.212 0.538 3.795 1.00 82.75 96 PRO A C 1
ATOM 863 O O . PRO A 1 96 ? 11.129 0.192 2.625 1.00 82.75 96 PRO A O 1
ATOM 866 N N . GLU A 1 97 ? 11.740 -0.243 4.744 1.00 77.62 97 GLU A N 1
ATOM 867 C CA . GLU A 1 97 ? 12.387 -1.545 4.519 1.00 77.62 97 GLU A CA 1
ATOM 868 C C . GLU A 1 97 ? 11.432 -2.662 4.060 1.00 77.62 97 GLU A C 1
ATOM 870 O O . GLU A 1 97 ? 11.879 -3.723 3.640 1.00 77.62 97 GLU A O 1
ATOM 875 N N . PHE A 1 98 ? 10.115 -2.462 4.159 1.00 82.00 98 PHE A N 1
ATOM 876 C CA . PHE A 1 98 ? 9.136 -3.501 3.846 1.00 82.00 98 PHE A CA 1
ATOM 877 C C . PHE A 1 98 ? 8.590 -3.348 2.423 1.00 82.00 98 PHE A C 1
ATOM 879 O O . PHE A 1 98 ? 7.553 -2.714 2.211 1.00 82.00 98 PHE A O 1
ATOM 886 N N . ASP A 1 99 ? 9.224 -4.021 1.464 1.00 80.62 99 ASP A N 1
ATOM 887 C CA . ASP A 1 99 ? 8.864 -4.018 0.034 1.00 80.62 99 ASP A CA 1
ATOM 888 C C . ASP A 1 99 ? 7.387 -4.321 -0.228 1.00 80.62 99 ASP A C 1
ATOM 890 O O . ASP A 1 99 ? 6.750 -3.718 -1.088 1.00 80.62 99 ASP A O 1
ATOM 894 N N . GLN A 1 100 ? 6.790 -5.213 0.567 1.00 85.88 100 GLN A N 1
ATOM 895 C CA . GLN A 1 100 ? 5.375 -5.562 0.446 1.00 85.88 100 GLN A CA 1
ATOM 896 C C . GLN A 1 100 ? 4.446 -4.342 0.581 1.00 85.88 100 GLN A C 1
ATOM 898 O O . GLN A 1 100 ? 3.369 -4.334 -0.018 1.00 85.88 100 GLN A O 1
ATOM 903 N N . LEU A 1 101 ? 4.824 -3.324 1.365 1.00 86.56 101 LEU A N 1
ATOM 904 C CA . LEU A 1 101 ? 4.050 -2.085 1.486 1.00 86.56 101 LEU A CA 1
ATOM 905 C C . LEU A 1 101 ? 4.117 -1.278 0.188 1.00 86.56 101 LEU A C 1
ATOM 907 O O . LEU A 1 101 ? 3.080 -0.842 -0.308 1.00 86.56 101 LEU A O 1
ATOM 911 N N . TRP A 1 102 ? 5.313 -1.153 -0.389 1.00 84.25 102 TRP A N 1
ATOM 912 C CA . TRP A 1 102 ? 5.533 -0.489 -1.672 1.00 84.25 102 TRP A CA 1
ATOM 913 C C . TRP A 1 102 ? 4.776 -1.187 -2.801 1.00 84.25 102 TRP A C 1
ATOM 915 O O . TRP A 1 102 ? 4.026 -0.531 -3.521 1.00 84.25 102 TRP A O 1
ATOM 925 N N . PHE A 1 103 ? 4.880 -2.516 -2.903 1.00 85.31 103 PHE A N 1
ATOM 926 C CA . PHE A 1 103 ? 4.176 -3.288 -3.927 1.00 85.31 103 PHE A CA 1
ATOM 927 C C . PHE A 1 103 ? 2.658 -3.109 -3.850 1.00 85.31 103 PHE A C 1
ATOM 929 O O . PHE A 1 103 ? 2.027 -2.831 -4.867 1.00 85.31 103 PHE A O 1
ATOM 936 N N . ASN A 1 104 ? 2.062 -3.200 -2.656 1.00 86.75 104 ASN A N 1
ATOM 937 C CA . ASN A 1 104 ? 0.618 -2.993 -2.508 1.00 86.75 104 ASN A CA 1
ATOM 938 C C . ASN A 1 104 ? 0.200 -1.542 -2.794 1.00 86.75 104 ASN A C 1
ATOM 940 O O . ASN A 1 104 ? -0.873 -1.319 -3.360 1.00 86.75 104 ASN A O 1
ATOM 944 N N . TYR A 1 105 ? 1.033 -0.556 -2.441 1.00 86.00 105 TYR A N 1
ATOM 945 C CA . TYR A 1 105 ? 0.770 0.844 -2.771 1.00 86.00 105 TYR A CA 1
ATOM 946 C C . TYR A 1 105 ? 0.772 1.049 -4.296 1.00 86.00 105 TYR A C 1
ATOM 948 O O . TYR A 1 105 ? -0.204 1.543 -4.866 1.00 86.00 105 TYR A O 1
ATOM 956 N N . ILE A 1 106 ? 1.819 0.585 -4.978 1.00 83.56 106 ILE A N 1
ATOM 957 C CA . ILE A 1 106 ? 1.933 0.652 -6.439 1.00 83.56 106 ILE A CA 1
ATOM 958 C C . ILE A 1 106 ? 0.734 -0.035 -7.104 1.00 83.56 106 ILE A C 1
ATOM 960 O O . ILE A 1 106 ? 0.091 0.560 -7.970 1.00 83.56 106 ILE A O 1
ATOM 964 N N . GLN A 1 107 ? 0.382 -1.245 -6.659 1.00 84.44 107 GLN A N 1
ATOM 965 C CA . GLN A 1 107 ? -0.763 -1.992 -7.182 1.00 84.44 107 GLN A CA 1
ATOM 966 C C . GLN A 1 107 ? -2.083 -1.238 -6.999 1.00 84.44 107 GLN A C 1
ATOM 968 O O . GLN A 1 107 ? -2.910 -1.213 -7.911 1.00 84.44 107 GLN A O 1
ATOM 973 N N . MET A 1 108 ? -2.295 -0.591 -5.849 1.00 85.06 108 MET A N 1
ATOM 974 C CA . MET A 1 108 ? -3.478 0.242 -5.635 1.00 85.06 108 MET A CA 1
ATOM 975 C C . MET A 1 108 ? -3.522 1.409 -6.632 1.00 85.06 108 MET A C 1
ATOM 977 O O . MET A 1 108 ? -4.567 1.634 -7.243 1.00 85.06 108 MET A O 1
ATOM 981 N N . GLU A 1 109 ? -2.425 2.151 -6.817 1.00 82.19 109 GLU A N 1
ATOM 982 C CA . GLU A 1 109 ? -2.393 3.278 -7.762 1.00 82.19 109 GLU A CA 1
ATOM 983 C C . GLU A 1 109 ? -2.577 2.827 -9.217 1.00 82.19 109 GLU A C 1
ATOM 985 O O . GLU A 1 109 ? -3.268 3.502 -9.981 1.00 82.19 109 GLU A O 1
ATOM 990 N N . GLN A 1 110 ? -2.017 1.674 -9.596 1.00 76.69 110 GLN A N 1
ATOM 991 C CA . GLN A 1 110 ? -2.202 1.082 -10.923 1.00 76.69 110 GLN A CA 1
ATOM 992 C C . GLN A 1 110 ? -3.658 0.667 -11.165 1.00 76.69 110 GLN A C 1
ATOM 994 O O . GLN A 1 110 ? -4.240 1.046 -12.177 1.00 76.69 110 GLN A O 1
ATOM 999 N N . ASN A 1 111 ? -4.283 -0.042 -10.226 1.00 74.06 111 ASN A N 1
ATOM 1000 C CA . ASN A 1 111 ? -5.663 -0.521 -10.380 1.00 74.06 111 ASN A CA 1
ATOM 1001 C C . ASN A 1 111 ? -6.697 0.621 -10.364 1.00 74.06 111 ASN A C 1
ATOM 1003 O O . ASN A 1 111 ? -7.827 0.467 -10.822 1.00 74.06 111 ASN A O 1
ATOM 1007 N N . MET A 1 112 ? -6.319 1.799 -9.865 1.00 68.19 112 MET A N 1
ATOM 1008 C CA . MET A 1 112 ? -7.145 3.009 -9.919 1.00 68.19 112 MET A CA 1
ATOM 1009 C C . MET A 1 112 ? -7.207 3.644 -11.320 1.00 68.19 112 MET A C 1
ATOM 1011 O O . MET A 1 112 ? -8.075 4.487 -11.569 1.00 68.19 112 MET A O 1
ATOM 1015 N N . LEU A 1 113 ? -6.318 3.252 -12.244 1.00 56.97 113 LEU A N 1
ATOM 1016 C CA . LEU A 1 113 ? -6.232 3.789 -13.611 1.00 56.97 113 LEU A CA 1
ATOM 1017 C C . LEU A 1 113 ? -7.423 3.407 -14.505 1.00 56.97 113 LEU A C 1
ATOM 1019 O O . LEU A 1 113 ? -7.640 4.076 -15.523 1.00 56.97 113 LEU A O 1
ATOM 1023 N N . ASP A 1 114 ? -8.196 2.387 -14.127 1.00 55.81 114 ASP A N 1
ATOM 1024 C CA . ASP A 1 114 ? -9.309 1.869 -14.933 1.00 55.81 114 ASP A CA 1
ATOM 1025 C C . ASP A 1 114 ? -10.622 2.632 -14.737 1.00 55.81 114 ASP A C 1
ATOM 1027 O O . ASP A 1 114 ? -11.511 2.552 -15.580 1.00 55.81 114 ASP A O 1
ATOM 1031 N N . ASN A 1 115 ? -10.754 3.420 -13.664 1.00 56.78 115 ASN A N 1
ATOM 1032 C CA . ASN A 1 115 ? -12.060 3.963 -13.276 1.00 56.78 115 ASN A CA 1
ATOM 1033 C C . ASN A 1 115 ? -12.321 5.408 -13.734 1.00 56.78 115 ASN A C 1
ATOM 1035 O O . ASN A 1 115 ? -13.465 5.855 -13.708 1.00 56.78 115 ASN A O 1
ATOM 1039 N N . VAL A 1 116 ? -11.296 6.174 -14.137 1.00 56.16 116 VAL A N 1
ATOM 1040 C CA . VAL A 1 116 ? -11.481 7.579 -14.549 1.00 56.16 116 VAL A CA 1
ATOM 1041 C C . VAL A 1 116 ? -10.455 7.982 -15.614 1.00 56.16 116 VAL A C 1
ATOM 1043 O O . VAL A 1 116 ? -9.279 8.200 -15.318 1.00 56.16 116 VAL A O 1
ATOM 1046 N N . VAL A 1 117 ? -10.916 8.169 -16.855 1.00 55.91 117 VAL A N 1
ATOM 1047 C CA . VAL A 1 117 ? -10.100 8.560 -18.027 1.00 55.91 117 VAL A CA 1
ATOM 1048 C C . VAL A 1 117 ? -9.267 9.833 -17.769 1.00 55.91 117 VAL A C 1
ATOM 1050 O O . VAL A 1 117 ? -8.130 9.936 -18.224 1.00 55.91 117 VAL A O 1
ATOM 1053 N N . GLY A 1 118 ? -9.772 10.769 -16.953 1.00 55.56 118 GLY A N 1
ATOM 1054 C CA . GLY A 1 118 ? -9.053 11.988 -16.549 1.00 55.56 118 GLY A CA 1
ATOM 1055 C C . GLY A 1 118 ? -8.038 11.815 -15.407 1.00 55.56 118 GLY A C 1
ATOM 1056 O O . GLY A 1 118 ? -7.090 12.593 -15.303 1.00 55.56 118 GLY A O 1
ATOM 1057 N N . ALA A 1 119 ? -8.175 10.786 -14.567 1.00 60.44 119 ALA A N 1
ATOM 1058 C CA . ALA A 1 119 ? -7.290 10.577 -13.417 1.00 60.44 119 ALA A CA 1
ATOM 1059 C C . ALA A 1 119 ? -6.038 9.753 -13.765 1.00 60.44 119 ALA A C 1
ATOM 1061 O O . ALA A 1 119 ? -5.064 9.745 -13.010 1.00 60.44 119 ALA A O 1
ATOM 1062 N N . ARG A 1 120 ? -6.018 9.135 -14.954 1.00 65.19 120 ARG A N 1
ATOM 1063 C CA . ARG A 1 120 ? -4.923 8.292 -15.442 1.00 65.19 120 ARG A CA 1
ATOM 1064 C C . ARG A 1 120 ? -3.564 9.004 -15.412 1.00 65.19 120 ARG A C 1
ATOM 1066 O O . ARG A 1 120 ? -2.578 8.423 -14.976 1.00 65.19 120 ARG A O 1
ATOM 1073 N N . LYS A 1 121 ? -3.492 10.281 -15.809 1.00 69.94 121 LYS A N 1
ATOM 1074 C CA . LYS A 1 121 ? -2.234 11.060 -15.760 1.00 69.94 121 LYS A CA 1
ATOM 1075 C C . LYS A 1 121 ? -1.759 11.331 -14.327 1.00 69.94 121 LYS A C 1
ATOM 1077 O O . LYS A 1 121 ? -0.560 11.263 -14.063 1.00 69.94 121 LYS A O 1
ATOM 1082 N N . ILE A 1 122 ? -2.686 11.627 -13.415 1.00 69.94 122 ILE A N 1
ATOM 1083 C CA . ILE A 1 122 ? -2.376 11.940 -12.013 1.00 69.94 122 ILE A CA 1
ATOM 1084 C C . ILE A 1 122 ? -1.860 10.685 -11.309 1.00 69.94 122 ILE A C 1
ATOM 1086 O O . ILE A 1 122 ? -0.800 10.732 -10.693 1.00 69.94 122 ILE A O 1
ATOM 1090 N N . PHE A 1 123 ? -2.551 9.558 -11.471 1.00 69.50 123 PHE A N 1
ATOM 1091 C CA . PHE A 1 123 ? -2.152 8.287 -10.867 1.00 69.50 123 PHE A CA 1
ATOM 1092 C C . PHE A 1 123 ? -0.861 7.734 -11.472 1.00 69.50 123 PHE A C 1
ATOM 1094 O O . PHE A 1 123 ? -0.005 7.286 -10.721 1.00 69.50 123 PHE A O 1
ATOM 1101 N N . LYS A 1 124 ? -0.627 7.883 -12.789 1.00 75.25 124 LYS A N 1
ATOM 1102 C CA . LYS A 1 124 ? 0.688 7.580 -13.390 1.00 75.25 124 LYS A CA 1
ATOM 1103 C C . LYS A 1 124 ? 1.815 8.370 -12.715 1.00 75.25 124 LYS A C 1
ATOM 1105 O O . LYS A 1 124 ? 2.875 7.819 -12.447 1.00 75.25 124 LYS A O 1
ATOM 1110 N N . ARG A 1 125 ? 1.608 9.664 -12.439 1.00 78.56 125 ARG A N 1
ATO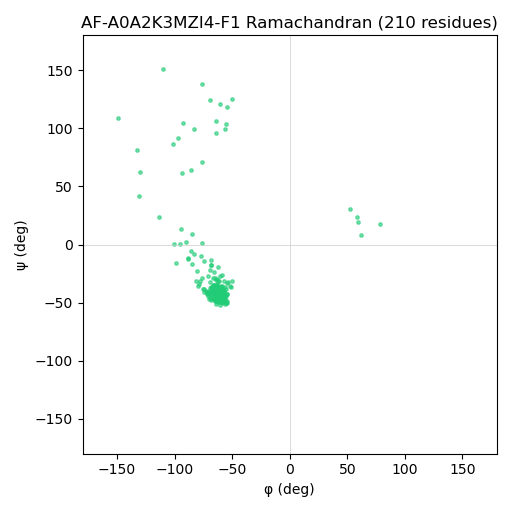M 1111 C CA . ARG A 1 125 ? 2.606 10.496 -11.744 1.00 78.56 125 ARG A CA 1
ATOM 1112 C C . ARG A 1 125 ? 2.825 10.046 -10.298 1.00 78.56 125 ARG A C 1
ATOM 1114 O O . ARG A 1 125 ? 3.969 10.018 -9.866 1.00 78.56 125 ARG A O 1
ATOM 1121 N N . LEU A 1 126 ? 1.761 9.706 -9.573 1.00 74.75 126 LEU A N 1
ATOM 1122 C CA . LEU A 1 126 ? 1.869 9.221 -8.194 1.00 74.75 126 LEU A CA 1
ATOM 1123 C C . LEU A 1 126 ? 2.574 7.863 -8.134 1.00 74.75 126 LEU A C 1
ATOM 1125 O O . LEU A 1 126 ? 3.531 7.723 -7.387 1.00 74.75 126 LEU A O 1
ATOM 1129 N N . ALA A 1 127 ? 2.197 6.908 -8.987 1.00 80.00 127 ALA A N 1
ATOM 1130 C CA . ALA A 1 127 ? 2.865 5.611 -9.072 1.00 80.00 127 ALA A CA 1
ATOM 1131 C C . ALA A 1 127 ? 4.369 5.760 -9.361 1.00 80.00 127 ALA A C 1
ATOM 1133 O O . ALA A 1 127 ? 5.173 5.110 -8.704 1.00 80.00 127 ALA A O 1
ATOM 1134 N N . ARG A 1 128 ? 4.766 6.685 -10.251 1.00 84.88 128 ARG A N 1
ATOM 1135 C CA . ARG A 1 128 ? 6.185 7.032 -10.460 1.00 84.88 128 ARG A CA 1
ATOM 1136 C C . ARG A 1 128 ? 6.855 7.533 -9.190 1.00 84.88 128 ARG A C 1
ATOM 1138 O O . ARG A 1 128 ? 7.937 7.074 -8.878 1.00 84.88 128 ARG A O 1
ATOM 1145 N N . GLN A 1 129 ? 6.233 8.450 -8.448 1.00 82.25 129 GLN A N 1
ATOM 1146 C CA . GLN A 1 129 ? 6.804 8.945 -7.188 1.00 82.25 129 GLN A CA 1
ATOM 1147 C C . GLN A 1 129 ? 7.007 7.818 -6.171 1.00 82.25 129 GLN A C 1
ATOM 1149 O O . GLN A 1 129 ? 8.031 7.785 -5.494 1.00 82.25 129 GLN A O 1
ATOM 1154 N N . VAL A 1 130 ? 6.062 6.879 -6.103 1.00 79.94 130 VAL A N 1
ATOM 1155 C CA . VAL A 1 130 ? 6.173 5.698 -5.245 1.00 79.94 130 VAL A CA 1
ATOM 1156 C C . VAL A 1 130 ? 7.313 4.790 -5.718 1.00 79.94 130 VAL A C 1
ATOM 1158 O O . VAL A 1 130 ? 8.120 4.375 -4.895 1.00 79.94 130 VAL A O 1
ATOM 1161 N N . PHE A 1 131 ? 7.451 4.546 -7.025 1.00 85.50 131 PHE A N 1
ATOM 1162 C CA . PHE A 1 131 ? 8.579 3.791 -7.581 1.00 85.50 131 PHE A CA 1
ATOM 1163 C C . PHE A 1 131 ? 9.929 4.469 -7.345 1.00 85.50 131 PHE A C 1
ATOM 1165 O O . PHE A 1 131 ? 10.873 3.793 -6.958 1.00 85.50 131 PHE A O 1
ATOM 1172 N N . GLU A 1 132 ? 10.027 5.786 -7.529 1.00 87.06 132 GLU A N 1
ATOM 1173 C CA . GLU A 1 132 ? 11.250 6.548 -7.251 1.00 87.06 132 GLU A CA 1
ATOM 1174 C C . GLU A 1 132 ? 11.648 6.436 -5.773 1.00 87.06 132 GLU A C 1
ATOM 1176 O O . GLU A 1 132 ? 12.824 6.248 -5.466 1.00 87.06 132 GLU A O 1
ATOM 1181 N N . GLY A 1 133 ? 10.676 6.492 -4.856 1.00 82.62 133 GLY A N 1
ATOM 1182 C CA . GLY A 1 133 ? 10.908 6.213 -3.438 1.00 82.62 133 GLY A CA 1
ATOM 1183 C C . GLY A 1 133 ? 11.373 4.775 -3.207 1.00 82.62 133 GLY A C 1
ATOM 1184 O O . GLY A 1 133 ? 12.372 4.555 -2.525 1.00 82.62 133 GLY A O 1
ATOM 1185 N N . PHE A 1 134 ? 10.707 3.811 -3.844 1.00 84.56 134 PHE A N 1
ATOM 1186 C CA . PHE A 1 134 ? 11.011 2.392 -3.708 1.00 84.56 134 PHE A CA 1
ATOM 1187 C C . PHE A 1 134 ? 12.436 2.057 -4.160 1.00 84.56 134 PHE A C 1
ATOM 1189 O O . PHE A 1 134 ? 13.194 1.514 -3.366 1.00 84.56 134 PHE A O 1
ATOM 1196 N N . VAL A 1 135 ? 12.846 2.457 -5.369 1.00 88.62 135 VAL A N 1
ATOM 1197 C CA . VAL A 1 135 ? 14.207 2.193 -5.881 1.00 88.62 135 VAL A CA 1
ATOM 1198 C C . VAL A 1 135 ? 15.290 2.987 -5.145 1.00 88.62 135 VAL A C 1
ATOM 1200 O O . VAL A 1 135 ? 16.457 2.601 -5.167 1.00 88.62 135 VAL A O 1
ATOM 1203 N N . SER A 1 136 ? 14.925 4.098 -4.495 1.00 85.38 136 SER A N 1
ATOM 1204 C CA . SER A 1 136 ? 15.850 4.867 -3.653 1.00 85.38 136 SER A CA 1
ATOM 1205 C C . SER A 1 136 ? 16.120 4.174 -2.318 1.00 85.38 136 SER A C 1
ATOM 1207 O O . SER A 1 136 ? 17.249 4.208 -1.835 1.00 85.38 136 SER A O 1
ATOM 1209 N N . CYS A 1 137 ? 15.098 3.554 -1.721 1.00 83.38 137 CYS A N 1
ATOM 1210 C CA . CYS A 1 137 ? 15.237 2.776 -0.490 1.00 83.38 137 CYS A CA 1
ATOM 1211 C C . CYS A 1 137 ? 15.803 1.374 -0.752 1.00 83.38 137 CYS A C 1
ATOM 1213 O O . CYS A 1 137 ? 16.590 0.880 0.049 1.00 83.38 137 CYS A O 1
ATOM 1215 N N . HIS A 1 138 ? 15.426 0.769 -1.878 1.00 82.31 138 HIS A N 1
ATOM 1216 C CA . HIS A 1 138 ? 15.748 -0.603 -2.264 1.00 82.31 138 HIS A CA 1
ATOM 1217 C C . HIS A 1 138 ? 16.254 -0.642 -3.703 1.00 82.31 138 HIS A C 1
ATOM 1219 O O . HIS A 1 138 ? 15.492 -0.941 -4.627 1.00 82.31 138 HIS A O 1
ATOM 1225 N N . PRO A 1 139 ? 17.542 -0.338 -3.929 1.00 86.00 139 PRO A N 1
ATOM 1226 C CA . PRO A 1 139 ? 18.145 -0.446 -5.246 1.00 86.00 139 PRO A CA 1
ATOM 1227 C C . PRO A 1 139 ? 18.421 -1.926 -5.546 1.00 86.00 139 PRO A C 1
ATOM 1229 O O . PRO A 1 139 ? 19.560 -2.367 -5.522 1.00 86.00 139 PRO A O 1
ATOM 1232 N N . THR A 1 140 ? 17.376 -2.715 -5.781 1.00 87.62 140 THR A N 1
ATOM 1233 C CA . THR A 1 140 ? 17.479 -4.132 -6.154 1.00 87.62 140 THR A CA 1
ATOM 1234 C C . THR A 1 140 ? 17.064 -4.318 -7.605 1.00 87.62 140 THR A C 1
ATOM 1236 O O .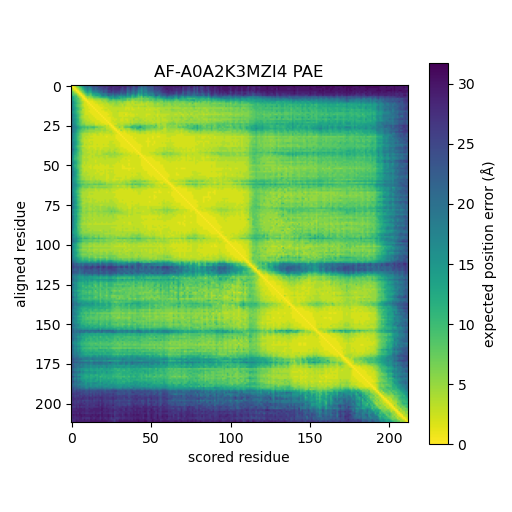 THR A 1 140 ? 16.224 -3.571 -8.118 1.00 87.62 140 THR A O 1
ATOM 1239 N N . VAL A 1 141 ? 17.610 -5.332 -8.281 1.00 87.00 141 VAL A N 1
ATOM 1240 C CA . VAL A 1 141 ? 17.238 -5.643 -9.672 1.00 87.00 141 VAL A CA 1
ATOM 1241 C C . VAL A 1 141 ? 15.723 -5.833 -9.803 1.00 87.00 141 VAL A C 1
ATOM 1243 O O . VAL A 1 141 ? 15.105 -5.252 -10.693 1.00 87.00 141 VAL A O 1
ATOM 1246 N N . ALA A 1 142 ? 15.097 -6.540 -8.858 1.00 88.00 142 ALA A N 1
ATOM 1247 C CA . ALA A 1 142 ? 13.650 -6.747 -8.827 1.00 88.00 142 ALA A CA 1
ATOM 1248 C C . ALA A 1 142 ? 12.842 -5.434 -8.749 1.00 88.00 142 ALA A C 1
ATOM 1250 O O . ALA A 1 142 ? 11.819 -5.295 -9.432 1.00 88.00 142 ALA A O 1
ATOM 1251 N N . ALA A 1 143 ? 13.292 -4.457 -7.952 1.00 87.62 143 ALA A N 1
ATOM 1252 C CA . ALA A 1 143 ? 12.631 -3.158 -7.841 1.00 87.62 143 ALA A CA 1
ATOM 1253 C C . ALA A 1 143 ? 12.701 -2.367 -9.156 1.00 87.62 143 ALA A C 1
ATOM 1255 O O . ALA A 1 143 ? 11.689 -1.833 -9.619 1.00 87.62 143 ALA A O 1
ATOM 1256 N N . TRP A 1 144 ? 13.873 -2.349 -9.796 1.00 90.94 144 TRP A N 1
ATOM 1257 C CA . TRP A 1 144 ? 14.075 -1.676 -11.080 1.00 90.94 144 TRP A CA 1
ATOM 1258 C C . TRP A 1 144 ? 13.328 -2.350 -12.232 1.00 90.94 144 TRP A C 1
ATOM 1260 O O . TRP A 1 144 ? 12.718 -1.649 -13.040 1.00 90.94 144 TRP A O 1
ATOM 1270 N N . LEU A 1 145 ? 13.306 -3.686 -12.286 1.00 90.38 145 LEU A N 1
ATOM 1271 C CA . LEU A 1 145 ? 12.520 -4.437 -13.270 1.00 90.38 145 LEU A CA 1
ATOM 1272 C C . LEU A 1 145 ? 11.023 -4.143 -13.133 1.00 90.38 145 LEU A C 1
ATOM 1274 O O . LEU A 1 145 ? 10.357 -3.868 -14.129 1.00 90.38 145 LEU A O 1
ATOM 1278 N N . SER A 1 146 ? 10.511 -4.105 -11.900 1.00 88.75 146 SER A N 1
ATOM 1279 C CA . SER A 1 146 ? 9.113 -3.744 -11.634 1.00 88.75 146 SER A CA 1
ATOM 1280 C C . SER A 1 146 ? 8.791 -2.318 -12.104 1.00 88.75 146 SER A C 1
ATOM 1282 O O . SER A 1 146 ? 7.712 -2.066 -12.648 1.00 88.75 146 SER A O 1
ATOM 1284 N N . TYR A 1 147 ? 9.726 -1.375 -11.927 1.00 89.81 147 TYR A N 1
ATOM 1285 C CA . TYR A 1 147 ? 9.559 0.002 -12.398 1.00 89.81 147 TYR A CA 1
ATOM 1286 C C . TYR A 1 147 ? 9.586 0.090 -13.934 1.00 89.81 147 TYR A C 1
ATOM 1288 O O . TYR A 1 147 ? 8.747 0.766 -14.536 1.00 89.81 147 TYR A O 1
ATOM 1296 N N . ALA A 1 148 ? 10.495 -0.635 -14.585 1.00 89.69 148 ALA A N 1
ATOM 1297 C CA . ALA A 1 148 ? 10.562 -0.691 -16.041 1.00 89.69 148 ALA A CA 1
ATOM 1298 C C . ALA A 1 148 ? 9.287 -1.303 -16.646 1.00 89.69 148 ALA A C 1
ATOM 1300 O O . ALA A 1 148 ? 8.696 -0.714 -17.551 1.00 89.69 148 ALA A O 1
ATOM 1301 N N . GLU A 1 149 ? 8.791 -2.413 -16.090 1.00 88.81 149 GLU A N 1
ATOM 1302 C CA . GLU A 1 149 ? 7.543 -3.050 -16.528 1.00 88.81 149 GLU A CA 1
ATOM 1303 C C . GLU A 1 149 ? 6.341 -2.097 -16.396 1.00 88.81 149 GLU A C 1
ATOM 1305 O O . GLU A 1 149 ? 5.467 -2.045 -17.270 1.00 88.81 149 GLU A O 1
ATOM 1310 N N . PHE A 1 150 ? 6.304 -1.293 -15.328 1.00 87.94 150 PHE A N 1
ATOM 1311 C CA . PHE A 1 150 ? 5.298 -0.248 -15.161 1.00 87.94 150 PHE A CA 1
ATOM 1312 C C . PHE A 1 150 ? 5.357 0.804 -16.280 1.00 87.94 150 PHE A C 1
ATOM 1314 O O . PHE A 1 150 ? 4.308 1.161 -16.823 1.00 87.94 150 PHE A O 1
ATOM 1321 N N . GLU A 1 151 ? 6.535 1.317 -16.646 1.00 88.31 151 GLU A N 1
ATOM 1322 C CA . GLU A 1 151 ? 6.648 2.304 -17.733 1.00 88.31 151 GLU A CA 1
ATOM 1323 C C . GLU A 1 151 ? 6.321 1.689 -19.102 1.00 88.31 151 GLU A C 1
ATOM 1325 O O . GLU A 1 151 ? 5.610 2.321 -19.893 1.00 88.31 151 GLU A O 1
ATOM 1330 N N . MET A 1 152 ? 6.712 0.430 -19.332 1.00 86.94 152 MET A N 1
ATOM 1331 C CA . MET A 1 152 ? 6.374 -0.333 -20.541 1.00 86.94 152 MET A CA 1
ATOM 1332 C C . MET A 1 152 ? 4.859 -0.452 -20.714 1.00 86.94 152 MET A C 1
ATOM 1334 O O . MET A 1 152 ? 4.331 -0.090 -21.763 1.00 86.94 152 MET A O 1
ATOM 1338 N N . LYS A 1 153 ? 4.133 -0.878 -19.670 1.00 83.94 153 LYS A N 1
ATOM 1339 C CA . LYS A 1 153 ? 2.658 -0.970 -19.691 1.00 83.94 153 LYS A CA 1
ATOM 1340 C C . LYS A 1 153 ? 1.983 0.380 -19.926 1.00 83.94 153 LYS A C 1
ATOM 1342 O O . LYS A 1 153 ? 0.867 0.446 -20.433 1.00 83.94 153 LYS A O 1
ATOM 1347 N N . ASN A 1 154 ? 2.640 1.469 -19.536 1.00 80.31 154 ASN A N 1
ATOM 1348 C CA . ASN A 1 154 ? 2.118 2.817 -19.706 1.00 80.31 154 ASN A CA 1
ATOM 1349 C C . ASN A 1 154 ? 2.416 3.440 -21.074 1.00 80.31 154 ASN A C 1
ATOM 1351 O O . ASN A 1 154 ? 1.884 4.534 -21.316 1.00 80.31 154 ASN A O 1
ATOM 1355 N N . GLY A 1 155 ? 3.201 2.757 -21.918 1.00 75.75 155 GLY A N 1
ATOM 1356 C CA . GLY A 1 155 ? 3.519 3.129 -23.297 1.00 75.75 155 GLY A CA 1
ATOM 1357 C C . GLY A 1 155 ? 4.581 4.220 -23.439 1.00 75.75 155 GLY A C 1
ATOM 1358 O O . GLY A 1 155 ? 4.650 4.858 -24.482 1.00 75.75 155 GLY A O 1
ATOM 1359 N N . ASP A 1 156 ? 5.377 4.502 -22.402 1.00 81.06 156 ASP A N 1
ATOM 1360 C CA . ASP A 1 156 ? 6.395 5.558 -22.469 1.00 81.06 156 ASP A CA 1
ATOM 1361 C C . ASP A 1 156 ? 7.790 4.959 -22.698 1.00 81.06 156 ASP A C 1
ATOM 1363 O O . ASP A 1 156 ? 8.543 4.684 -21.758 1.00 81.06 156 ASP A O 1
ATOM 1367 N N . VAL A 1 157 ? 8.127 4.737 -23.973 1.00 85.81 157 VAL A N 1
ATOM 1368 C CA . VAL A 1 157 ? 9.403 4.139 -24.414 1.00 85.81 157 VAL A CA 1
ATOM 1369 C C . VAL A 1 157 ? 10.597 4.941 -23.892 1.00 85.81 157 VAL A C 1
ATOM 1371 O O . VAL A 1 157 ? 11.560 4.378 -23.370 1.00 85.81 157 VAL A O 1
ATOM 1374 N N . THR A 1 158 ? 10.525 6.274 -23.965 1.00 87.31 158 THR A N 1
ATOM 1375 C CA . THR A 1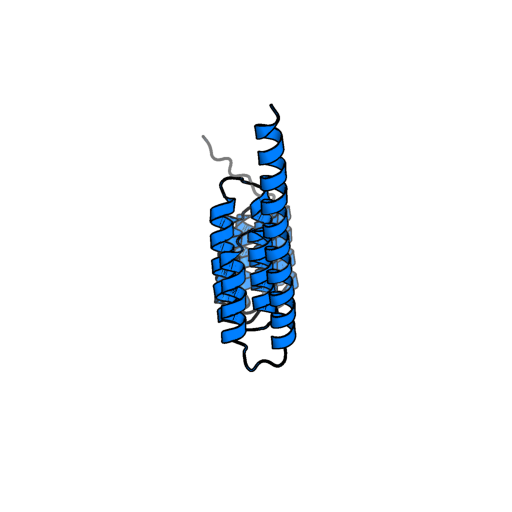 158 ? 11.622 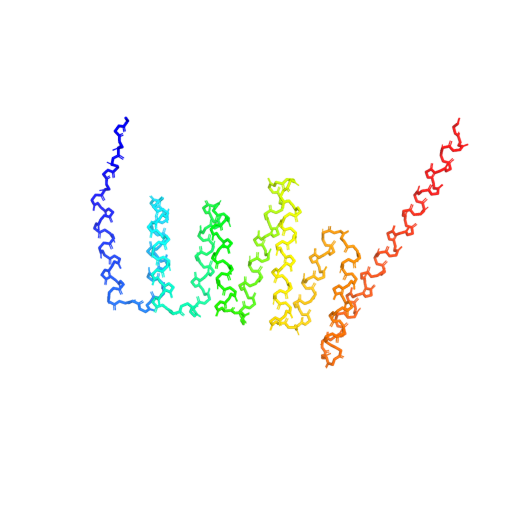7.152 -23.533 1.00 87.31 158 THR A CA 1
ATOM 1376 C C . THR A 1 158 ? 11.899 7.036 -22.038 1.00 87.31 158 THR A C 1
ATOM 1378 O O . THR A 1 158 ? 13.058 6.938 -21.625 1.00 87.31 158 THR A O 1
ATOM 1381 N N . LYS A 1 159 ? 10.843 6.991 -21.217 1.00 87.88 159 LYS A N 1
ATOM 1382 C CA . LYS A 1 159 ? 10.981 6.819 -19.769 1.00 87.88 159 LYS A CA 1
ATOM 1383 C C . LYS A 1 159 ? 11.443 5.424 -19.408 1.00 87.88 159 LYS A C 1
ATOM 1385 O O . LYS A 1 159 ? 12.342 5.308 -18.584 1.00 87.88 159 LYS A O 1
ATOM 1390 N N . THR A 1 160 ? 10.901 4.402 -20.065 1.00 89.62 160 THR A N 1
ATOM 1391 C CA . THR A 1 160 ? 11.326 3.011 -19.873 1.00 89.62 160 THR A CA 1
ATOM 1392 C C . THR A 1 160 ? 12.834 2.869 -20.087 1.00 89.62 160 THR A C 1
ATOM 1394 O O . THR A 1 160 ? 13.546 2.389 -19.206 1.00 89.62 160 THR A O 1
ATOM 1397 N N . ARG A 1 161 ? 13.353 3.390 -21.206 1.00 90.50 161 ARG A N 1
ATOM 1398 C CA . ARG A 1 161 ? 14.791 3.383 -21.512 1.00 90.50 161 ARG A CA 1
ATOM 1399 C C . ARG A 1 161 ? 15.618 4.108 -20.448 1.00 90.50 161 ARG A C 1
ATOM 1401 O O . ARG A 1 161 ? 16.683 3.636 -20.062 1.00 90.50 161 ARG A O 1
ATOM 1408 N N . ASN A 1 162 ? 15.129 5.244 -19.948 1.00 91.81 162 ASN A N 1
ATOM 1409 C CA . ASN A 1 162 ? 15.795 5.972 -18.867 1.00 91.81 162 ASN A CA 1
ATOM 1410 C C . ASN A 1 162 ? 15.819 5.189 -17.546 1.00 91.81 162 ASN A C 1
ATOM 1412 O O . ASN A 1 162 ? 16.815 5.266 -16.830 1.00 91.81 162 ASN A O 1
ATOM 1416 N N . VAL A 1 163 ? 14.759 4.442 -17.218 1.00 91.38 163 VAL A N 1
ATOM 1417 C CA . VAL A 1 163 ? 14.724 3.576 -16.028 1.00 91.38 163 VAL A CA 1
ATOM 1418 C C . VAL A 1 163 ? 15.779 2.477 -16.145 1.00 91.38 163 VAL A C 1
ATOM 1420 O O . VAL A 1 163 ? 16.584 2.336 -15.229 1.00 91.38 163 VAL A O 1
ATOM 1423 N N . TYR A 1 164 ? 15.854 1.777 -17.283 1.00 90.25 164 TYR A N 1
ATOM 1424 C CA . TYR A 1 164 ? 16.877 0.747 -17.510 1.00 90.25 164 TYR A CA 1
ATOM 1425 C C . TYR A 1 164 ? 18.305 1.294 -17.428 1.00 90.25 164 TYR A C 1
ATOM 1427 O O . TYR A 1 164 ? 19.140 0.711 -16.744 1.00 90.25 164 TYR A O 1
ATOM 1435 N N . ARG A 1 165 ? 18.586 2.444 -18.057 1.00 90.25 165 ARG A N 1
ATOM 1436 C CA . ARG A 1 165 ? 19.914 3.082 -17.984 1.00 90.25 165 ARG A CA 1
ATOM 1437 C C . ARG A 1 165 ? 20.310 3.416 -16.548 1.00 90.25 165 ARG A C 1
ATOM 1439 O O . ARG A 1 165 ? 21.382 3.030 -16.103 1.00 90.25 165 ARG A O 1
ATOM 1446 N N . ARG A 1 166 ? 19.412 4.063 -15.799 1.00 92.56 166 ARG A N 1
ATOM 1447 C CA . ARG A 1 166 ? 19.647 4.393 -14.385 1.00 92.56 166 ARG A CA 1
ATOM 1448 C C . ARG A 1 166 ? 19.856 3.147 -13.529 1.00 92.56 166 ARG A C 1
ATOM 1450 O O . ARG A 1 166 ? 20.681 3.179 -12.621 1.00 92.56 166 ARG A O 1
ATOM 1457 N N . ALA A 1 167 ? 19.103 2.083 -13.796 1.00 89.62 167 ALA A N 1
ATOM 1458 C CA . ALA A 1 167 ? 19.231 0.817 -13.092 1.00 89.62 167 ALA A CA 1
ATOM 1459 C C . ALA A 1 167 ? 20.606 0.176 -13.342 1.00 89.62 167 ALA A C 1
ATOM 1461 O O . ALA A 1 167 ? 21.262 -0.223 -12.386 1.00 89.62 167 ALA A O 1
ATOM 1462 N N . LEU A 1 168 ? 21.071 0.157 -14.597 1.00 88.56 168 LEU A N 1
ATOM 1463 C CA . LEU A 1 168 ? 22.395 -0.355 -14.970 1.00 88.56 168 LEU A CA 1
ATOM 1464 C C . LEU A 1 168 ? 23.523 0.470 -14.338 1.00 88.56 168 LEU A C 1
ATOM 1466 O O . LEU A 1 168 ? 24.454 -0.104 -13.785 1.00 88.56 168 LEU A O 1
ATOM 1470 N N . ASP A 1 169 ? 23.406 1.800 -14.339 1.00 88.81 169 ASP A N 1
ATOM 1471 C CA . ASP A 1 169 ? 24.393 2.680 -13.700 1.00 88.81 169 ASP A CA 1
ATOM 1472 C C . ASP A 1 169 ? 24.462 2.461 -12.180 1.00 88.81 169 ASP A C 1
ATOM 1474 O O . ASP A 1 169 ? 25.524 2.574 -11.569 1.00 88.81 169 ASP A O 1
ATOM 1478 N N . LYS A 1 170 ? 23.319 2.177 -11.542 1.00 87.88 170 LYS A N 1
ATOM 1479 C CA . LYS A 1 170 ? 23.230 1.978 -10.089 1.00 87.88 170 LYS A CA 1
ATOM 1480 C C . LYS A 1 170 ? 23.639 0.583 -9.634 1.00 87.88 170 LYS A C 1
ATOM 1482 O O . LYS A 1 170 ? 24.137 0.465 -8.518 1.00 87.88 170 LYS A O 1
ATOM 1487 N N . LEU A 1 171 ? 23.409 -0.434 -10.459 1.00 87.81 171 LEU A N 1
ATOM 1488 C CA . LEU A 1 171 ? 23.611 -1.848 -10.134 1.00 87.81 171 LEU A CA 1
ATOM 1489 C C . LEU A 1 171 ? 24.737 -2.490 -10.947 1.00 87.81 171 LEU A C 1
ATOM 1491 O O . LEU A 1 171 ? 24.752 -3.705 -11.109 1.00 87.81 171 LEU A O 1
ATOM 1495 N N . ALA A 1 172 ? 25.681 -1.692 -11.452 1.00 80.50 172 ALA A N 1
ATOM 1496 C CA . ALA A 1 172 ? 26.768 -2.167 -12.308 1.00 80.50 172 ALA A CA 1
ATOM 1497 C C . ALA A 1 172 ? 27.590 -3.312 -11.683 1.00 80.50 172 ALA A C 1
ATOM 1499 O O . ALA A 1 172 ? 28.039 -4.202 -12.400 1.00 80.50 172 ALA A O 1
ATOM 1500 N N . ASP A 1 173 ? 27.742 -3.306 -10.355 1.00 80.25 173 ASP A N 1
ATOM 1501 C CA . ASP A 1 173 ? 28.501 -4.312 -9.600 1.00 80.25 173 ASP A CA 1
ATOM 1502 C C . ASP A 1 173 ? 27.623 -5.447 -9.026 1.00 80.25 173 ASP A C 1
ATOM 1504 O O . ASP A 1 173 ? 28.127 -6.336 -8.332 1.00 80.25 173 ASP A O 1
ATOM 1508 N N . ASP A 1 174 ? 26.307 -5.422 -9.266 1.00 82.88 174 ASP A N 1
ATOM 1509 C CA . ASP A 1 174 ? 25.383 -6.438 -8.760 1.00 82.88 174 ASP A CA 1
ATOM 1510 C C . ASP A 1 174 ? 25.494 -7.730 -9.585 1.00 82.88 174 ASP A C 1
ATOM 1512 O O . ASP A 1 174 ? 25.549 -7.719 -10.814 1.00 82.88 174 ASP A O 1
ATOM 1516 N N . LYS A 1 175 ? 25.481 -8.878 -8.907 1.00 79.25 175 LYS A N 1
ATOM 1517 C CA . LYS A 1 175 ? 25.539 -10.199 -9.549 1.00 79.25 175 LYS A CA 1
ATOM 1518 C C . LYS A 1 175 ? 24.295 -10.495 -10.380 1.00 79.25 175 LYS A C 1
ATOM 1520 O O . LYS A 1 175 ? 24.355 -11.318 -11.286 1.00 79.25 175 LYS A O 1
ATOM 1525 N N . GLU A 1 176 ? 23.174 -9.853 -10.068 1.00 81.69 176 GLU A N 1
ATOM 1526 C CA . GLU A 1 176 ? 21.905 -10.053 -10.770 1.00 81.69 176 GLU A CA 1
ATOM 1527 C C . GLU A 1 176 ? 21.718 -9.093 -11.960 1.00 81.69 176 GLU A C 1
ATOM 1529 O O . GLU A 1 176 ? 20.697 -9.158 -12.649 1.00 81.69 176 GLU A O 1
ATOM 1534 N N . VAL A 1 177 ? 22.701 -8.229 -12.255 1.00 85.19 177 VAL A N 1
ATOM 1535 C CA . VAL A 1 177 ? 22.617 -7.228 -13.337 1.00 85.19 177 VAL A CA 1
ATOM 1536 C C . VAL A 1 177 ? 22.391 -7.852 -14.720 1.00 85.19 177 VAL A C 1
ATOM 1538 O O . VAL A 1 177 ? 21.783 -7.230 -15.590 1.00 85.19 177 VAL A O 1
ATOM 1541 N N . GLU A 1 178 ? 22.803 -9.105 -14.925 1.00 84.75 178 GLU A N 1
ATOM 1542 C CA . GLU A 1 178 ? 22.557 -9.842 -16.170 1.00 84.75 178 GLU A CA 1
ATOM 1543 C C . GLU A 1 178 ? 21.060 -9.938 -16.495 1.00 84.75 178 GLU A C 1
ATOM 1545 O O . GLU A 1 178 ? 20.667 -9.749 -17.645 1.00 84.75 178 GLU A O 1
ATOM 1550 N N . GLN A 1 179 ? 20.204 -10.152 -15.489 1.00 86.50 179 GLN A N 1
ATOM 1551 C CA . GLN A 1 179 ? 18.751 -10.220 -15.689 1.00 86.50 179 GLN A CA 1
ATOM 1552 C C . GLN A 1 179 ? 18.189 -8.878 -16.171 1.00 86.50 179 GLN A C 1
ATOM 1554 O O . GLN A 1 179 ? 17.308 -8.826 -17.036 1.00 86.50 179 GLN A O 1
ATOM 1559 N N . LEU A 1 180 ? 18.727 -7.782 -15.630 1.00 86.88 180 LEU A N 1
ATOM 1560 C CA . LEU A 1 180 ? 18.383 -6.428 -16.041 1.00 86.88 180 LEU A CA 1
ATOM 1561 C C . LEU A 1 180 ? 18.830 -6.161 -17.483 1.00 86.88 180 LEU A C 1
ATOM 1563 O O . LEU A 1 180 ? 18.072 -5.576 -18.256 1.00 86.88 180 LEU A O 1
ATOM 1567 N N . PHE A 1 181 ? 20.024 -6.626 -17.856 1.00 86.38 181 PHE A N 1
ATOM 1568 C CA . PHE A 1 181 ? 20.555 -6.486 -19.209 1.00 86.38 181 PHE A CA 1
ATOM 1569 C C . PHE A 1 181 ? 19.725 -7.262 -20.237 1.00 86.38 181 PHE A C 1
ATOM 1571 O O . PHE A 1 181 ? 19.332 -6.689 -21.250 1.00 86.38 181 PHE A O 1
ATOM 1578 N N . VAL A 1 182 ? 19.392 -8.528 -19.956 1.00 88.44 182 VAL A N 1
ATOM 1579 C CA . VAL A 1 182 ? 18.517 -9.346 -20.816 1.00 88.44 182 VAL A CA 1
ATOM 1580 C C . VAL A 1 182 ? 17.174 -8.647 -21.026 1.00 88.44 182 VAL A C 1
ATOM 1582 O O . VAL A 1 182 ? 16.767 -8.430 -22.165 1.00 88.44 182 VAL A O 1
ATOM 1585 N N . SER A 1 183 ? 16.543 -8.195 -19.939 1.00 88.00 183 SER A N 1
ATOM 1586 C CA . SER A 1 183 ? 15.261 -7.484 -20.007 1.00 88.00 183 SER A CA 1
ATOM 1587 C C . SER A 1 183 ? 15.352 -6.183 -20.816 1.00 88.00 183 SER A C 1
ATOM 1589 O O . SER A 1 183 ? 14.415 -5.823 -21.529 1.00 88.00 183 SER A O 1
ATOM 1591 N N . PHE A 1 184 ? 16.476 -5.463 -20.726 1.00 89.56 184 PHE A N 1
ATOM 1592 C CA . PHE A 1 184 ? 16.692 -4.236 -21.490 1.00 89.56 184 PHE A CA 1
ATOM 1593 C C . PHE A 1 184 ? 16.865 -4.507 -22.991 1.00 89.56 184 PHE A C 1
ATOM 1595 O O . PHE A 1 184 ? 16.288 -3.794 -23.811 1.00 89.56 184 PHE A O 1
ATOM 1602 N N . VAL A 1 185 ? 17.605 -5.556 -23.360 1.00 88.56 185 VAL A N 1
ATOM 1603 C CA . VAL A 1 185 ? 17.768 -5.967 -24.763 1.00 88.56 185 VAL A CA 1
ATOM 1604 C C . VAL A 1 185 ? 16.432 -6.407 -25.359 1.00 88.56 185 VAL A C 1
ATOM 1606 O O . VAL A 1 185 ? 16.080 -5.962 -26.449 1.00 88.56 185 VAL A O 1
ATOM 1609 N N . GLU A 1 186 ? 15.659 -7.224 -24.641 1.00 88.56 186 GLU A N 1
ATOM 1610 C CA . GLU A 1 186 ? 14.314 -7.633 -25.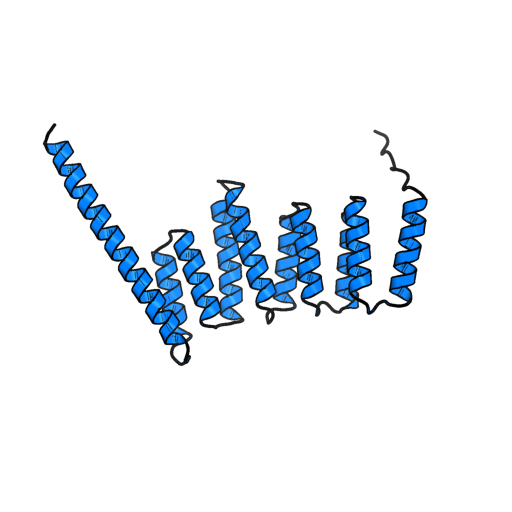069 1.00 88.56 186 GLU A CA 1
ATOM 1611 C C . GLU A 1 186 ? 13.396 -6.424 -25.304 1.00 88.56 186 GLU A C 1
ATOM 1613 O O . GLU A 1 186 ? 12.643 -6.388 -26.280 1.00 88.56 186 GLU A O 1
ATOM 1618 N N . PHE A 1 187 ? 13.486 -5.408 -24.440 1.00 89.00 187 PHE A N 1
ATOM 1619 C CA . PHE A 1 187 ? 12.766 -4.150 -24.604 1.00 89.00 187 PHE A CA 1
ATOM 1620 C C . PHE A 1 187 ? 13.185 -3.388 -25.874 1.00 89.00 187 PHE A C 1
ATOM 1622 O O . PHE A 1 187 ? 12.308 -2.997 -26.644 1.00 89.00 187 PHE A O 1
ATOM 1629 N N . GLU A 1 188 ? 14.484 -3.194 -26.123 1.00 86.94 188 GLU A N 1
ATOM 1630 C CA . GLU A 1 188 ? 14.964 -2.469 -27.314 1.00 86.94 188 GLU A CA 1
ATOM 1631 C C . GLU A 1 188 ? 14.603 -3.204 -28.615 1.00 86.94 188 GLU A C 1
ATOM 1633 O O . GLU A 1 188 ? 14.140 -2.574 -29.565 1.00 86.94 188 GLU A O 1
ATOM 1638 N N . VAL A 1 189 ? 14.724 -4.538 -28.648 1.00 85.81 189 VAL A N 1
ATOM 1639 C CA . VAL A 1 189 ? 14.307 -5.353 -29.804 1.00 85.81 189 VAL A CA 1
ATOM 1640 C C . VAL A 1 189 ? 12.811 -5.195 -30.070 1.00 85.81 189 VAL A C 1
ATOM 1642 O O . VAL A 1 189 ? 12.399 -5.033 -31.217 1.00 85.81 189 VAL A O 1
ATOM 1645 N N . ARG A 1 190 ? 11.981 -5.209 -29.019 1.00 83.12 190 ARG A N 1
ATOM 1646 C CA . ARG A 1 190 ? 10.536 -5.015 -29.173 1.00 83.12 190 ARG A CA 1
ATOM 1647 C C . ARG A 1 190 ? 10.207 -3.637 -29.748 1.00 83.12 190 ARG A C 1
ATOM 1649 O O . ARG A 1 190 ? 9.366 -3.560 -30.634 1.00 83.12 190 ARG A O 1
ATOM 1656 N N . CYS A 1 191 ? 10.879 -2.585 -29.284 1.00 80.94 191 CYS A N 1
ATOM 1657 C CA . CYS A 1 191 ? 10.661 -1.232 -29.793 1.00 80.94 191 CYS A CA 1
ATOM 1658 C C . CYS A 1 191 ? 11.129 -1.053 -31.243 1.00 80.94 191 CYS A C 1
ATOM 1660 O O . CYS A 1 191 ? 10.433 -0.393 -32.006 1.00 80.94 191 CYS A O 1
ATOM 1662 N N . ASN A 1 192 ? 12.253 -1.658 -31.641 1.00 76.12 192 ASN A N 1
ATOM 1663 C CA . ASN A 1 192 ? 12.723 -1.593 -33.029 1.00 76.12 192 ASN A CA 1
ATOM 1664 C C . ASN A 1 192 ? 11.775 -2.319 -33.999 1.00 76.12 192 ASN A C 1
ATOM 1666 O O . ASN A 1 192 ? 11.481 -1.809 -35.075 1.00 76.12 192 ASN A O 1
ATOM 1670 N N . ASN A 1 193 ? 11.235 -3.475 -33.605 1.00 71.00 193 ASN A N 1
ATOM 1671 C CA . ASN A 1 193 ? 10.260 -4.197 -34.429 1.00 71.00 193 ASN A CA 1
ATOM 1672 C C . ASN A 1 193 ? 8.925 -3.438 -34.569 1.00 71.00 193 ASN A C 1
ATOM 1674 O O . ASN A 1 193 ? 8.208 -3.633 -35.547 1.00 71.00 193 ASN A O 1
ATOM 1678 N N . GLU A 1 194 ? 8.551 -2.622 -33.578 1.00 62.09 194 GLU A N 1
ATOM 1679 C CA . GLU A 1 194 ? 7.368 -1.753 -33.648 1.00 62.09 194 GLU A CA 1
ATOM 1680 C C . GLU A 1 194 ? 7.599 -0.589 -34.623 1.00 62.09 194 GLU A C 1
ATOM 1682 O O . GLU A 1 194 ? 6.740 -0.340 -35.462 1.00 62.09 194 GLU A O 1
ATOM 1687 N N . THR A 1 195 ? 8.777 0.046 -34.601 1.00 62.28 195 THR A N 1
ATOM 1688 C CA . THR A 1 195 ? 9.118 1.112 -35.560 1.00 62.28 195 THR A CA 1
ATOM 1689 C C . THR A 1 195 ? 9.219 0.607 -36.998 1.00 62.28 195 THR A C 1
ATOM 1691 O O . THR A 1 195 ? 8.713 1.263 -37.899 1.00 62.28 195 THR A O 1
ATOM 1694 N N . GLU A 1 196 ? 9.793 -0.581 -37.225 1.00 60.31 196 GLU A N 1
ATOM 1695 C CA . GLU A 1 196 ? 9.869 -1.177 -38.571 1.00 60.31 196 GLU A CA 1
ATOM 1696 C C . GLU A 1 196 ? 8.472 -1.496 -39.138 1.00 60.31 196 GLU A C 1
ATOM 1698 O O . GLU A 1 196 ? 8.229 -1.311 -40.327 1.00 60.31 196 GLU A O 1
ATOM 1703 N N . ARG A 1 197 ? 7.517 -1.911 -38.293 1.00 55.66 197 ARG A N 1
ATOM 1704 C CA . ARG A 1 197 ? 6.123 -2.148 -38.710 1.00 55.66 197 ARG A CA 1
ATOM 1705 C C . ARG A 1 197 ? 5.360 -0.863 -39.006 1.00 55.66 197 ARG A C 1
ATOM 1707 O O . ARG A 1 197 ? 4.598 -0.845 -39.963 1.00 55.66 197 ARG A O 1
ATOM 1714 N N . GLU A 1 198 ? 5.543 0.182 -38.200 1.00 58.56 198 GLU A N 1
ATOM 1715 C CA . GLU A 1 198 ? 4.932 1.495 -38.453 1.00 58.56 198 GLU A CA 1
ATOM 1716 C C . GLU A 1 198 ? 5.454 2.092 -39.772 1.00 58.56 198 GLU A C 1
ATOM 1718 O O . GLU A 1 198 ? 4.670 2.596 -40.572 1.00 58.56 198 GLU A O 1
ATOM 1723 N N . GLU 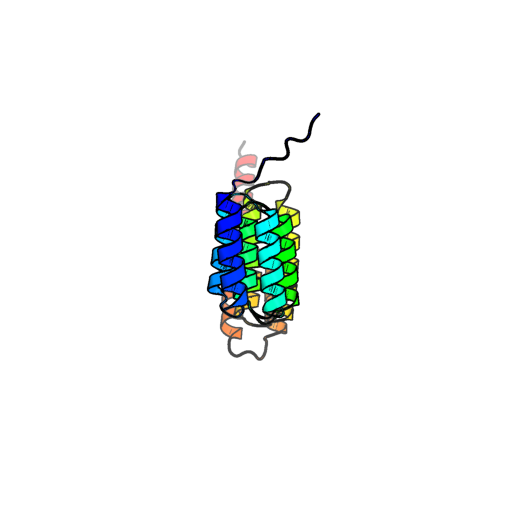A 1 199 ? 6.752 1.944 -40.059 1.00 59.44 199 GLU A N 1
ATOM 1724 C CA . GLU A 1 199 ? 7.354 2.362 -41.332 1.00 59.44 199 GLU A CA 1
ATOM 1725 C C . GLU A 1 199 ? 6.848 1.536 -42.528 1.00 59.44 199 GLU A C 1
ATOM 1727 O O . GLU A 1 199 ? 6.588 2.093 -43.600 1.00 59.44 199 GLU A O 1
ATOM 1732 N N . GLU A 1 200 ? 6.671 0.220 -42.365 1.00 56.16 200 GLU A N 1
ATOM 1733 C CA . GLU A 1 200 ? 6.074 -0.638 -43.393 1.00 56.16 200 GLU A CA 1
ATOM 1734 C C . GLU A 1 200 ? 4.601 -0.277 -43.644 1.00 56.16 200 GLU A C 1
ATOM 1736 O O . GLU A 1 200 ? 4.204 -0.106 -44.799 1.00 56.16 200 GLU A O 1
ATOM 1741 N N . GLU A 1 201 ? 3.789 -0.110 -42.596 1.00 59.12 201 GLU A N 1
ATOM 1742 C CA . GLU A 1 201 ? 2.377 0.279 -42.706 1.00 59.12 201 GLU A CA 1
ATOM 1743 C C . GLU A 1 201 ? 2.202 1.666 -43.341 1.00 59.12 201 GLU A C 1
ATOM 1745 O O . GLU A 1 201 ? 1.325 1.824 -44.195 1.00 59.12 201 GLU A O 1
ATOM 1750 N N . ASP A 1 202 ? 3.057 2.641 -43.019 1.00 57.84 202 ASP A N 1
ATOM 1751 C CA . ASP A 1 202 ? 3.058 3.957 -43.667 1.00 57.84 202 ASP A CA 1
ATOM 1752 C C . ASP A 1 202 ? 3.463 3.865 -45.149 1.00 57.84 202 ASP A C 1
ATOM 1754 O O . ASP A 1 202 ? 2.836 4.502 -46.002 1.00 57.84 202 ASP A O 1
ATOM 1758 N N . CYS A 1 203 ? 4.447 3.029 -45.502 1.00 58.78 203 CYS A N 1
ATOM 1759 C CA . CYS A 1 203 ? 4.820 2.795 -46.902 1.00 58.78 203 CYS A CA 1
ATOM 1760 C C . CYS A 1 203 ? 3.679 2.146 -47.705 1.00 58.78 203 CYS A C 1
ATOM 1762 O O . CYS A 1 203 ? 3.387 2.570 -48.82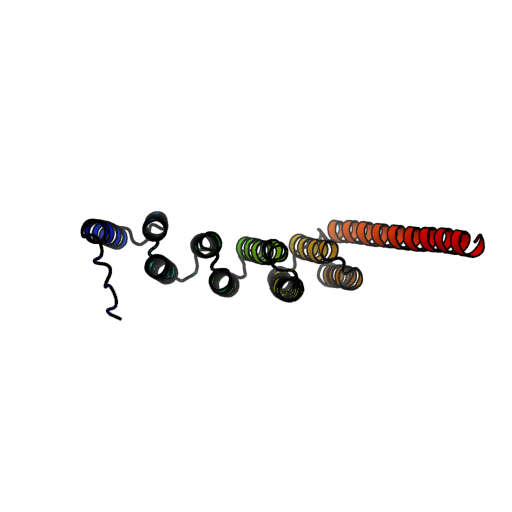8 1.00 58.78 203 CYS A O 1
ATOM 1764 N N . TYR A 1 204 ? 2.990 1.151 -47.136 1.00 58.91 204 TYR A N 1
ATOM 1765 C CA . TYR A 1 204 ? 1.822 0.540 -47.775 1.00 58.91 204 TYR A CA 1
ATOM 1766 C C . TYR A 1 204 ? 0.620 1.503 -47.814 1.00 58.91 204 TYR A C 1
ATOM 1768 O O . TYR A 1 204 ? -0.076 1.564 -48.831 1.00 58.91 204 TYR A O 1
ATOM 1776 N N . GLY A 1 205 ? 0.405 2.311 -46.773 1.00 57.38 205 GLY A N 1
ATOM 1777 C CA . GLY A 1 205 ? -0.650 3.326 -46.702 1.00 57.38 205 GLY A CA 1
ATOM 1778 C C . GLY A 1 205 ? -0.483 4.460 -47.721 1.00 57.38 205 GLY A C 1
ATOM 1779 O O . GLY A 1 205 ? -1.460 4.860 -48.358 1.00 57.38 205 GLY A O 1
ATOM 1780 N N . LEU A 1 206 ? 0.749 4.927 -47.946 1.00 56.03 206 LEU A N 1
ATOM 1781 C CA . LEU A 1 206 ? 1.081 5.920 -48.977 1.00 56.03 206 LEU A CA 1
ATOM 1782 C C . LEU A 1 206 ? 0.879 5.363 -50.395 1.00 56.03 206 LEU A C 1
ATOM 1784 O O . LEU A 1 206 ? 0.302 6.044 -51.242 1.00 56.03 206 LEU A O 1
ATOM 1788 N N . SER A 1 207 ? 1.242 4.099 -50.639 1.00 54.12 207 SER A N 1
ATOM 1789 C CA . SER A 1 207 ? 1.055 3.459 -51.952 1.00 54.12 207 SER A CA 1
ATOM 1790 C C . SER A 1 207 ? -0.422 3.307 -52.369 1.00 54.12 207 SER A C 1
ATOM 1792 O O . SER A 1 207 ? -0.757 3.386 -53.553 1.00 54.12 207 SER A O 1
ATOM 1794 N N . LEU A 1 208 ? -1.332 3.144 -51.399 1.00 52.50 208 LEU A N 1
ATOM 1795 C CA . LEU A 1 208 ? -2.783 3.064 -51.615 1.00 52.50 208 LEU A CA 1
ATOM 1796 C C . LEU A 1 208 ? -3.429 4.433 -51.890 1.00 52.50 208 LEU A C 1
ATOM 1798 O O . LEU A 1 208 ? -4.431 4.494 -52.603 1.00 52.50 208 LEU A O 1
ATOM 1802 N N . LEU A 1 209 ? -2.855 5.519 -51.362 1.00 52.06 209 LEU A N 1
ATOM 1803 C CA . LEU A 1 209 ? -3.290 6.894 -51.633 1.00 52.06 209 LEU A CA 1
ATOM 1804 C C . LEU A 1 209 ? -2.804 7.402 -52.997 1.00 52.06 209 LEU A C 1
ATOM 1806 O O . LEU A 1 209 ? -3.516 8.166 -53.636 1.00 52.06 209 LEU A O 1
ATOM 1810 N N . GLU A 1 210 ? -1.639 6.952 -53.466 1.00 53.84 210 GLU A N 1
ATOM 1811 C CA . GLU A 1 210 ? -1.121 7.270 -54.809 1.00 53.84 210 GLU A CA 1
ATOM 1812 C C . GLU A 1 210 ? -1.798 6.464 -55.936 1.00 53.84 210 GLU A C 1
ATOM 1814 O O . GLU A 1 210 ? -1.606 6.761 -57.115 1.00 53.84 210 GLU A O 1
ATOM 1819 N N . SER A 1 211 ? -2.606 5.456 -55.584 1.00 52.06 211 SER A N 1
ATOM 1820 C CA . SER A 1 211 ? -3.333 4.588 -56.524 1.00 52.06 211 SER A CA 1
ATOM 1821 C C . SER A 1 211 ? -4.825 4.948 -56.704 1.00 52.06 211 SER A C 1
ATOM 1823 O O . SER A 1 211 ? -5.515 4.253 -57.453 1.00 52.06 211 SER A O 1
ATOM 1825 N N . CYS A 1 212 ? -5.330 5.996 -56.032 1.00 46.34 212 CYS A N 1
ATOM 1826 C CA . CYS A 1 212 ? -6.675 6.579 -56.214 1.00 46.34 212 CYS A CA 1
ATOM 1827 C C . CYS A 1 212 ? -6.605 7.892 -57.006 1.00 46.34 212 CYS A C 1
ATOM 1829 O O . CYS A 1 212 ? -7.526 8.126 -57.822 1.00 46.34 212 CYS A O 1
#

Foldseek 3Di:
DDDPPPPDPVVVVVVVVVLVVCCVVPVVDPVSLLVVLVVCVVVVVNVVSVVSLVVNCVSVVVPDLVSLVSVLVSCVVVVVVVVSLVSLVVNCVSCVVDVVSLVVNLVSLVVVCPPDVVCVVVSLVVSVVSLVSNCVSPLDLVSLVVVLVSCVVVVNLPVSLVSLVVSCVVCVVPPCVVVSVVVNVVSVVVVVVVVVVVVVVVVVVVVVVVVD

Organism: Trifolium pratense (NCBI:txid57577)

pLDDT: mean 82.23, std 13.12, range [36.72, 95.31]

InterPro domains:
  IPR003107 HAT (Half-A-TPR) repeat [SM00386] (10-42)
  IPR003107 HAT (Half-A-TPR) repeat [SM00386] (44-77)
  IPR003107 HAT (Half-A-TPR) repeat [SM00386] (79-111)
  IPR003107 HAT (Half-A-TPR) repeat [SM00386] (122-153)
  IPR003107 HAT (Half-A-TPR) repeat [SM00386] (155-190)
  IPR011990 Tetratricopeptide-like helical domain superfamily [G3DSA:1.25.40.10] (12-204)
  IPR011990 Tetratricopeptide-like helical domain superfamily [SSF48452] (16-196)
  IPR045075 Pre-mRNA-splicing factor Syf1-like [PTHR11246] (7-126)
  IPR055433 Pre-mRNA-splicing factor Syf1-like, N-terminal HAT-repeats domain [PF23233] (67-186)